Protein AF-A0A7S0RUU1-F1 (afdb_monomer)

Sequence (280 aa):
LARSWSGMTPSHFSFTLVLLWIGLLRQVDPYHVTQLIGRKLLANQTEIAIGKYNVFVPLKKECAAGCEKNGNCNQEEGRCECPWGKTGPTCTEEALPNCRANVSAIPSCGIYIPKNCHCYRQCAEVYCKGISKGDVASCEHELGQKILEPNCFVYKDKPLSEQWSTIPSATDAVDWYRTDPFTEVEKQQKVPPHNGPKTSRYNNLVLPLADCPASCSNRGSCVREPPDAKDPRCFCRKGWKGKDCSEHDAQEACWFDPECGGRGKCVGGFCHCDPGYWGV

Radius of gyration: 32.24 Å; Cα contacts (8 Å, |Δi|>4): 503; chains: 1; bounding box: 74×57×98 Å

Organism: NCBI:txid1034604

Solvent-accessible surface area (backbone atoms only — not comparable to full-atom values): 16814 Å² total; per-residue (Å²): 134,89,86,82,90,79,89,82,89,86,86,87,85,86,90,82,86,89,81,86,88,81,88,83,85,88,86,84,77,85,89,77,82,87,79,90,86,76,96,72,88,73,97,69,76,69,78,74,73,75,70,76,75,82,76,85,72,84,59,79,40,69,48,50,88,61,10,70,77,49,23,22,46,31,30,80,80,31,43,37,47,43,41,89,44,32,27,62,58,36,27,78,42,69,59,32,67,24,23,7,55,46,97,88,24,75,44,54,79,63,58,56,52,63,40,14,47,65,18,48,26,45,42,38,63,69,35,30,68,95,57,62,88,87,49,39,79,74,20,82,38,91,58,41,55,44,55,56,72,38,45,18,35,44,55,72,92,46,59,78,96,62,36,39,22,46,58,72,51,99,84,54,64,60,49,35,26,52,40,50,54,83,49,62,76,92,75,43,54,73,44,62,67,89,81,41,76,62,52,26,90,83,51,21,33,67,45,32,40,83,75,16,64,77,34,11,58,58,36,38,46,21,32,30,48,72,94,77,52,88,64,52,41,44,48,48,37,81,23,28,32,70,80,27,18,75,40,81,24,47,64,66,22,23,64,92,43,51,47,33,86,80,43,36,44,48,54,80,46,30,56,45,40,40,94,96,39,60,80,132

Nearest PDB structures (foldseek):
  2wft-assembly2_B  TM=5.423E-01  e=2.697E+00  Homo sapiens

InterPro domains:
  IPR000742 EGF-like domain [PF00008] (212-243)
  IPR000742 EGF-like domain [PS00022] (80-91)
  IPR000742 EGF-like domain [PS00022] (234-245)
  IPR000742 EGF-like domain [PS01186] (234-245)
  IPR000742 EGF-like domain [PS50026] (59-92)
  IPR000742 EGF-like domain [PS50026] (208-246)
  IPR000742 EGF-like domain [SM00181] (62-92)
  IPR000742 EGF-like domain [SM00181] (211-246)

Secondary structure (DSSP, 8-state):
-----------------------------STT---SS--SS-------------------PPPPTTGGGTSEEETTTTEEEPPTTEESTTS-EES-GGG-SSTTSPP---SSS--BHHHHHHHHHHHSTTPPTT-GGGSSSTTGGGTTSSEEEEETT--GGG---PPPPTTS-EEEEE--TTS-GGGS-EE-GGGSSS-STT-PEEE-GGGSGGGGGGSEEEEE-TTT-SS-EEEEPTTEESTTS-EE-HHHHTTT-TTGGGTEEEETTEEEEPTT----

Mean predicted aligned error: 13.95 Å

pLDDT: mean 76.11, std 21.05, range [27.27, 96.5]

Structure (mmCIF, N/CA/C/O backbone):
data_AF-A0A7S0RUU1-F1
#
_entry.id   AF-A0A7S0RUU1-F1
#
loop_
_atom_site.group_PDB
_atom_site.id
_atom_site.type_symbol
_atom_site.label_atom_id
_atom_site.label_alt_id
_atom_site.label_comp_id
_atom_site.label_asym_id
_atom_site.label_entity_id
_atom_site.label_seq_id
_atom_site.pdbx_PDB_ins_code
_atom_site.Cartn_x
_atom_site.Cartn_y
_atom_site.Cartn_z
_atom_site.occupancy
_atom_site.B_iso_or_equiv
_atom_site.auth_seq_id
_atom_site.auth_comp_id
_atom_site.auth_asym_id
_atom_site.auth_atom_id
_atom_site.pdbx_PDB_model_num
ATOM 1 N N . LEU A 1 1 ? 47.343 26.536 9.097 1.00 34.69 1 LEU A N 1
ATOM 2 C CA . LEU A 1 1 ? 47.832 27.676 9.903 1.00 34.69 1 LEU A CA 1
ATOM 3 C C . LEU A 1 1 ? 46.917 27.821 11.112 1.00 34.69 1 LEU A C 1
ATOM 5 O O . LEU A 1 1 ? 45.767 28.141 10.884 1.00 34.69 1 LEU A O 1
ATOM 9 N N . ALA A 1 2 ? 47.461 27.504 12.302 1.00 31.09 2 ALA A N 1
ATOM 10 C CA . ALA A 1 2 ? 47.071 27.871 13.683 1.00 31.09 2 ALA A CA 1
ATOM 11 C C . ALA A 1 2 ? 45.587 27.775 14.113 1.00 31.09 2 ALA A C 1
ATOM 13 O O . ALA A 1 2 ? 44.710 28.178 13.374 1.00 31.09 2 ALA A O 1
ATOM 14 N N . ARG A 1 3 ? 45.163 27.413 15.329 1.00 31.14 3 ARG A N 1
ATOM 15 C CA . ARG A 1 3 ? 45.635 26.925 16.657 1.00 31.14 3 ARG A CA 1
ATOM 16 C C . ARG A 1 3 ? 44.322 26.977 17.498 1.00 31.14 3 ARG A C 1
ATOM 18 O O . ARG A 1 3 ? 43.449 27.760 17.150 1.00 31.14 3 ARG A O 1
ATOM 25 N N . SER A 1 4 ? 44.046 26.318 18.617 1.00 30.69 4 SER A N 1
ATOM 26 C CA . SER A 1 4 ? 44.589 25.231 19.437 1.00 30.69 4 SER A CA 1
ATOM 27 C C . SER A 1 4 ? 43.600 25.070 20.611 1.00 30.69 4 SER A C 1
ATOM 29 O O . SER A 1 4 ? 43.014 26.054 21.054 1.00 30.69 4 SER A O 1
ATOM 31 N N . TRP A 1 5 ? 43.447 23.845 21.107 1.00 30.00 5 TRP A N 1
ATOM 32 C CA . TRP A 1 5 ? 42.707 23.444 22.311 1.00 30.00 5 TRP A CA 1
ATOM 33 C C . TRP A 1 5 ? 43.406 23.775 23.643 1.00 30.00 5 TRP A C 1
ATOM 35 O O . TRP A 1 5 ? 44.634 23.775 23.682 1.00 30.00 5 TRP A O 1
ATOM 45 N N . SER A 1 6 ? 42.613 23.857 24.724 1.00 31.30 6 SER A N 1
ATOM 46 C CA . SER A 1 6 ? 42.834 23.295 26.088 1.00 31.30 6 SER A CA 1
ATOM 47 C C . SER A 1 6 ? 41.608 23.678 26.960 1.00 31.30 6 SER A C 1
ATOM 49 O O . SER A 1 6 ? 41.145 24.806 26.861 1.00 31.30 6 SER A O 1
ATOM 51 N N . GLY A 1 7 ? 40.886 22.811 27.698 1.00 28.44 7 GLY A N 1
ATOM 52 C CA . GLY A 1 7 ? 41.298 21.843 28.739 1.00 28.44 7 GLY A CA 1
ATOM 53 C C . GLY A 1 7 ? 41.756 22.614 29.993 1.00 28.44 7 GLY A C 1
ATOM 54 O O . GLY A 1 7 ? 42.572 23.507 29.835 1.00 28.44 7 GLY A O 1
ATOM 55 N N . MET A 1 8 ? 41.357 22.405 31.254 1.00 27.27 8 MET A N 1
ATOM 56 C CA . MET A 1 8 ? 40.736 21.308 32.011 1.00 27.27 8 MET A CA 1
ATOM 57 C C . MET A 1 8 ? 40.403 21.836 33.443 1.00 27.27 8 MET A C 1
ATOM 59 O O . MET A 1 8 ? 40.904 22.882 33.847 1.00 27.27 8 MET A O 1
ATOM 63 N N . THR A 1 9 ? 39.589 21.100 34.210 1.00 37.62 9 THR A N 1
ATOM 64 C CA . THR A 1 9 ? 39.176 21.300 35.630 1.00 37.62 9 THR A CA 1
ATOM 65 C C . THR A 1 9 ? 40.302 21.147 36.676 1.00 37.62 9 THR A C 1
ATOM 67 O O . THR A 1 9 ? 41.321 20.540 36.353 1.00 37.62 9 THR A O 1
ATOM 70 N N . PRO A 1 10 ? 40.112 21.591 37.943 1.00 38.53 10 PRO A N 1
ATOM 71 C CA . PRO A 1 10 ? 39.989 20.655 39.101 1.00 38.53 10 PRO A CA 1
ATOM 72 C C . PRO A 1 10 ? 38.959 21.138 40.170 1.00 38.53 10 PRO A C 1
ATOM 74 O O . PRO A 1 10 ? 38.805 22.333 40.378 1.00 38.53 10 PRO A O 1
ATOM 77 N N . SER A 1 11 ? 38.058 20.332 40.754 1.00 29.55 11 SER A N 1
ATOM 78 C CA . SER A 1 11 ? 38.174 19.250 41.764 1.00 29.55 11 SER A CA 1
ATOM 79 C C . SER A 1 11 ? 38.334 19.679 43.248 1.00 29.55 11 SER A C 1
ATOM 81 O O . SER A 1 11 ? 39.409 20.103 43.645 1.00 29.55 11 SER A O 1
ATOM 83 N N . HIS A 1 12 ? 37.294 19.376 44.048 1.00 30.83 12 HIS A N 1
ATOM 84 C CA . HIS A 1 12 ? 37.304 18.669 45.356 1.00 30.83 12 HIS A CA 1
ATOM 85 C C . HIS A 1 12 ? 37.758 19.356 46.674 1.00 30.83 12 HIS A C 1
ATOM 87 O O . HIS A 1 12 ? 38.673 20.165 46.701 1.00 30.83 12 HIS A O 1
ATOM 93 N N . PHE A 1 13 ? 37.146 18.848 47.768 1.00 31.42 13 PHE A N 1
ATOM 94 C CA . PHE A 1 13 ? 37.380 19.016 49.226 1.00 31.42 13 PHE A CA 1
ATOM 95 C C . PHE A 1 13 ? 36.719 20.242 49.892 1.00 31.42 13 PHE A C 1
ATOM 97 O O . PHE A 1 13 ? 37.055 21.368 49.565 1.00 31.42 13 PHE A O 1
ATOM 104 N N . SER A 1 14 ? 35.684 20.158 50.748 1.00 30.33 14 SER A N 1
ATOM 105 C CA . SER A 1 14 ? 35.230 19.227 51.812 1.00 30.33 14 SER A CA 1
ATOM 106 C C . SER A 1 14 ? 35.861 19.464 53.199 1.00 30.33 14 SER A C 1
ATOM 108 O O . SER A 1 14 ? 37.075 19.577 53.311 1.00 30.33 14 SER A O 1
ATOM 110 N N . PHE A 1 15 ? 34.992 19.396 54.224 1.00 29.05 15 PHE A N 1
ATOM 111 C CA . PHE A 1 15 ? 35.200 19.357 55.690 1.00 29.05 15 PHE A CA 1
ATOM 112 C C . PHE A 1 15 ? 35.504 20.691 56.418 1.00 29.05 15 PHE A C 1
ATOM 114 O O . PHE A 1 15 ? 36.235 21.506 55.884 1.00 29.05 15 PHE A O 1
ATOM 121 N N . THR A 1 16 ? 35.108 21.004 57.666 1.00 30.98 16 THR A N 1
ATOM 122 C CA . THR A 1 16 ? 34.170 20.530 58.724 1.00 30.98 16 THR A CA 1
ATOM 123 C C . THR A 1 16 ? 34.348 21.497 59.925 1.00 30.98 16 THR A C 1
ATOM 125 O O . THR A 1 16 ? 35.341 22.217 59.957 1.00 30.98 16 THR A O 1
ATOM 128 N N . LEU A 1 17 ? 33.453 21.453 60.930 1.00 30.69 17 LEU A N 1
ATOM 129 C CA . LEU A 1 17 ? 33.374 22.247 62.183 1.00 30.69 17 LEU A CA 1
ATOM 130 C C . LEU A 1 17 ? 32.712 23.621 61.971 1.00 30.69 17 LEU A C 1
ATOM 132 O O . LEU A 1 17 ? 33.248 24.473 61.286 1.00 30.69 17 LEU A O 1
ATOM 136 N N . VAL A 1 18 ? 31.518 23.903 62.497 1.00 33.62 18 VAL A N 1
ATOM 137 C CA . VAL A 1 18 ? 31.211 23.935 63.933 1.00 33.62 18 VAL A CA 1
ATOM 138 C C . VAL A 1 18 ? 29.805 23.378 64.191 1.00 33.62 18 VAL A C 1
ATOM 140 O O . VAL A 1 18 ? 28.795 24.039 63.966 1.00 33.62 18 VAL A O 1
ATOM 143 N N . LEU A 1 19 ? 29.750 22.149 64.699 1.00 32.59 19 LEU A N 1
ATOM 144 C CA . LEU A 1 19 ? 28.653 21.675 65.536 1.00 32.59 19 LEU A CA 1
ATOM 145 C C . LEU A 1 19 ? 29.109 21.797 66.997 1.00 32.59 19 LEU A C 1
ATOM 147 O O . LEU A 1 19 ? 30.282 21.575 67.284 1.00 32.59 19 LEU A O 1
ATOM 151 N N . LEU A 1 20 ? 28.139 22.038 67.884 1.00 30.34 20 LEU A N 1
ATOM 152 C CA . LEU A 1 20 ? 28.170 21.808 69.337 1.00 30.34 20 LEU A CA 1
ATOM 153 C C . LEU A 1 20 ? 28.738 22.936 70.214 1.00 30.34 20 LEU A C 1
ATOM 155 O O . LEU A 1 20 ? 29.888 22.899 70.629 1.00 30.34 20 LEU A O 1
ATOM 159 N N . TRP A 1 21 ? 27.844 23.817 70.666 1.00 30.27 21 TRP A N 1
ATOM 160 C CA . TRP A 1 21 ? 27.485 23.820 72.089 1.00 30.27 21 TRP A CA 1
ATOM 161 C C . TRP A 1 21 ? 25.958 23.837 72.224 1.00 30.27 21 TRP A C 1
ATOM 163 O O . TRP A 1 21 ? 25.264 24.726 71.740 1.00 30.27 21 TRP A O 1
ATOM 173 N N . ILE A 1 22 ? 25.459 22.755 72.809 1.00 34.31 22 ILE A N 1
ATOM 174 C CA . ILE A 1 22 ? 24.065 22.430 73.091 1.00 34.31 22 ILE A CA 1
ATOM 175 C C . ILE A 1 22 ? 23.660 23.074 74.419 1.00 34.31 22 ILE A C 1
ATOM 177 O O . ILE A 1 22 ? 24.432 23.046 75.371 1.00 34.31 22 ILE A O 1
ATOM 181 N N . GLY A 1 23 ? 22.388 23.471 74.510 1.00 28.56 23 GLY A N 1
ATOM 182 C CA . GLY A 1 23 ? 21.586 23.237 75.713 1.00 28.56 23 GLY A CA 1
ATOM 183 C C . GLY A 1 23 ? 21.176 24.488 76.479 1.00 28.56 23 GLY A C 1
ATOM 184 O O . GLY A 1 23 ? 21.982 25.079 77.178 1.00 28.56 23 GLY A O 1
ATOM 185 N N . LEU A 1 24 ? 19.889 24.835 76.441 1.00 32.84 24 LEU A N 1
ATOM 186 C CA . LEU A 1 24 ? 18.916 24.378 77.440 1.00 32.84 24 LEU A CA 1
ATOM 187 C C . LEU A 1 24 ? 17.495 24.868 77.063 1.00 32.84 24 LEU A C 1
ATOM 189 O O . LEU A 1 24 ? 17.292 26.045 76.806 1.00 32.84 24 LEU A O 1
ATOM 193 N N . LEU A 1 25 ? 16.538 23.929 77.119 1.00 39.53 25 LEU A N 1
ATOM 194 C CA . LEU A 1 25 ? 15.092 24.098 77.388 1.00 39.53 25 LEU A CA 1
ATOM 195 C C . LEU A 1 25 ? 14.240 24.741 76.270 1.00 39.53 25 LEU A C 1
ATOM 197 O O . LEU A 1 25 ? 14.257 25.944 76.068 1.00 39.53 25 LEU A O 1
ATOM 201 N N . ARG A 1 26 ? 13.576 23.972 75.392 1.00 36.00 26 ARG A N 1
ATOM 202 C CA . ARG A 1 26 ? 12.374 23.111 75.564 1.00 36.00 26 ARG A CA 1
ATOM 203 C C . ARG A 1 26 ? 11.097 23.846 76.012 1.00 36.00 26 ARG A C 1
ATOM 205 O O . ARG A 1 26 ? 11.081 24.481 77.054 1.00 36.00 26 ARG A O 1
ATOM 212 N N . GLN A 1 27 ? 10.032 23.528 75.262 1.00 41.16 27 GLN A N 1
ATOM 213 C CA . GLN A 1 27 ? 8.588 23.673 75.517 1.00 41.16 27 GLN A CA 1
ATOM 214 C C . GLN A 1 27 ? 7.922 25.011 75.170 1.00 41.16 27 GLN A C 1
ATOM 216 O O . GLN A 1 27 ? 7.598 25.802 76.044 1.00 41.16 27 GLN A O 1
ATOM 221 N N . VAL A 1 28 ? 7.557 25.165 73.892 1.00 38.47 28 VAL A N 1
ATOM 222 C CA . VAL A 1 28 ? 6.252 25.749 73.543 1.00 38.47 28 VAL A CA 1
ATOM 223 C C . VAL A 1 28 ? 5.602 24.840 72.502 1.00 38.47 28 VAL A C 1
ATOM 225 O O . VAL A 1 28 ? 6.052 24.749 71.362 1.00 38.47 28 VAL A O 1
ATOM 228 N N . ASP A 1 29 ? 4.590 24.108 72.953 1.00 36.62 29 ASP A N 1
ATOM 229 C CA . ASP A 1 29 ? 3.667 23.321 72.142 1.00 36.62 29 ASP A CA 1
ATOM 230 C C . ASP A 1 29 ? 2.604 24.280 71.561 1.00 36.62 29 ASP A C 1
ATOM 232 O O . ASP A 1 29 ? 1.955 24.980 72.344 1.00 36.62 29 ASP A O 1
ATOM 236 N N . PRO A 1 30 ? 2.420 24.400 70.231 1.00 41.72 30 PRO A N 1
ATOM 237 C CA . PRO A 1 30 ? 1.453 25.341 69.661 1.00 41.72 30 PRO A CA 1
ATOM 238 C C . PRO A 1 30 ? -0.012 24.892 69.790 1.00 41.72 30 PRO A C 1
ATOM 240 O O . PRO A 1 30 ? -0.914 25.645 69.420 1.00 41.72 30 PRO A O 1
ATOM 243 N N . TYR A 1 31 ? -0.290 23.694 70.310 1.00 39.03 31 TYR A N 1
ATOM 244 C CA . TYR A 1 31 ? -1.646 23.147 70.397 1.00 39.03 31 TYR A CA 1
ATOM 245 C C . TYR A 1 31 ? -2.419 23.589 71.645 1.00 39.03 31 TYR A C 1
ATOM 247 O O . TYR A 1 31 ? -3.020 22.751 72.300 1.00 39.03 31 TYR A O 1
ATOM 255 N N . HIS A 1 32 ? -2.451 24.878 72.011 1.00 41.78 32 HIS A N 1
ATOM 256 C CA . HIS A 1 32 ? -3.36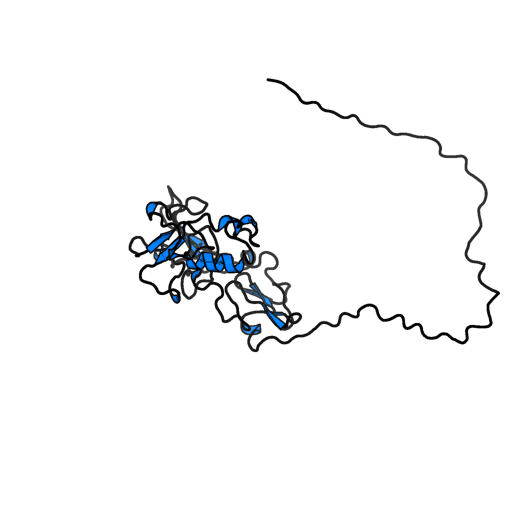5 25.313 73.084 1.00 41.78 32 HIS A CA 1
ATOM 257 C C . HIS A 1 32 ? -3.683 26.814 73.150 1.00 41.78 32 HIS A C 1
ATOM 259 O O . HIS A 1 32 ? -3.765 27.372 74.235 1.00 41.78 32 HIS A O 1
ATOM 265 N N . VAL A 1 33 ? -3.961 27.496 72.033 1.00 41.06 33 VAL A N 1
ATOM 266 C CA . VAL A 1 33 ? -4.683 28.786 72.109 1.00 41.06 33 VAL A CA 1
ATOM 267 C C . VAL A 1 33 ? -5.634 28.945 70.925 1.00 41.06 33 VAL A C 1
ATOM 269 O O . VAL A 1 33 ? -5.323 29.586 69.929 1.00 41.06 33 VAL A O 1
ATOM 272 N N . THR A 1 34 ? -6.817 28.342 71.015 1.00 37.69 34 THR A N 1
ATOM 273 C CA . THR A 1 34 ? -7.988 28.740 70.208 1.00 37.69 34 THR A CA 1
ATOM 274 C C . THR A 1 34 ? -9.270 28.288 70.904 1.00 37.69 34 THR A C 1
ATOM 276 O O . THR A 1 34 ? -10.024 27.452 70.423 1.00 37.69 34 THR A O 1
ATOM 279 N N . GLN A 1 35 ? -9.538 28.859 72.077 1.00 43.22 35 GLN A N 1
ATOM 280 C CA . GLN A 1 35 ? -10.907 29.014 72.563 1.00 43.22 35 GLN A CA 1
ATOM 281 C C . GLN A 1 35 ? -11.047 30.369 73.250 1.00 43.22 35 GLN A C 1
ATOM 283 O O . GLN A 1 35 ? -10.169 30.751 74.015 1.00 43.22 35 GLN A O 1
ATOM 288 N N . LEU A 1 36 ? -12.186 31.027 72.988 1.00 43.69 36 LEU A N 1
ATOM 289 C CA . LEU A 1 36 ? -12.622 32.346 73.478 1.00 43.69 36 LEU A CA 1
ATOM 290 C C . LEU A 1 36 ? -11.945 33.484 72.694 1.00 43.69 36 LEU A C 1
ATOM 292 O O . LEU A 1 36 ? -10.864 33.932 73.031 1.00 43.69 36 LEU A O 1
ATOM 296 N N . ILE A 1 37 ? -12.500 33.958 71.580 1.00 40.16 37 ILE A N 1
ATOM 297 C CA . ILE A 1 37 ? -13.635 34.892 71.510 1.00 40.16 37 ILE A CA 1
ATOM 298 C C . ILE A 1 37 ? -14.209 34.805 70.085 1.00 40.16 37 ILE A C 1
ATOM 300 O O . ILE A 1 37 ? -13.458 34.808 69.116 1.00 40.16 37 ILE A O 1
ATOM 304 N N . GLY A 1 38 ? -15.535 34.715 69.954 1.00 35.09 38 GLY A N 1
ATOM 305 C CA . GLY A 1 38 ? -16.206 34.635 68.647 1.00 35.09 38 GLY A CA 1
ATOM 306 C C . GLY A 1 38 ? -17.499 33.816 68.616 1.00 35.09 38 GLY A C 1
ATOM 307 O O . GLY A 1 38 ? -18.027 33.535 67.547 1.00 35.09 38 GLY A O 1
ATOM 308 N N . ARG A 1 39 ? -18.061 33.427 69.771 1.00 47.03 39 ARG A N 1
ATOM 309 C CA . ARG A 1 39 ? -19.479 33.040 69.853 1.00 47.03 39 ARG A CA 1
ATOM 310 C C . ARG A 1 39 ? -20.331 34.305 69.799 1.00 47.03 39 ARG A C 1
ATOM 312 O O . ARG A 1 39 ? -20.632 34.870 70.846 1.00 47.03 39 ARG A O 1
ATOM 319 N N . LYS A 1 40 ? -20.684 34.729 68.587 1.00 45.41 40 LYS A N 1
ATOM 320 C CA . LYS A 1 40 ? -21.907 35.451 68.179 1.00 45.41 40 LYS A CA 1
ATOM 321 C C . LYS A 1 40 ? -21.586 36.204 66.895 1.00 45.41 40 LYS A C 1
ATOM 323 O O . LYS A 1 40 ? -20.569 36.877 66.835 1.00 45.41 40 LYS A O 1
ATOM 328 N N . LEU A 1 41 ? -22.509 36.126 65.938 1.00 38.69 41 LEU A N 1
ATOM 329 C CA . LEU A 1 41 ? -22.436 36.672 64.578 1.00 38.69 41 LEU A CA 1
ATOM 330 C C . LEU A 1 41 ? -21.663 35.774 63.612 1.00 38.69 41 LEU A C 1
ATOM 332 O O . LEU A 1 41 ? -20.522 36.050 63.302 1.00 38.69 41 LEU A O 1
ATOM 336 N N . LEU A 1 42 ? -22.308 34.703 63.150 1.00 40.41 42 LEU A N 1
ATOM 337 C CA . LEU A 1 42 ? -22.312 34.262 61.746 1.00 40.41 42 LEU A CA 1
ATOM 338 C C . LEU A 1 42 ? -23.451 33.232 61.591 1.00 40.41 42 LEU A C 1
ATOM 340 O O . LEU A 1 42 ? -23.274 32.105 61.149 1.00 40.41 42 LEU A O 1
ATOM 344 N N . ALA A 1 43 ? -24.665 33.639 61.980 1.00 40.41 43 ALA A N 1
ATOM 345 C CA . ALA A 1 43 ? -25.890 33.073 61.419 1.00 40.41 43 ALA A CA 1
ATOM 346 C C . ALA A 1 43 ? -26.089 33.709 60.035 1.00 40.41 43 ALA A C 1
ATOM 348 O O . ALA A 1 43 ? -26.928 34.581 59.861 1.00 40.41 43 ALA A O 1
ATOM 349 N N . ASN A 1 44 ? -25.188 33.382 59.112 1.00 39.31 44 ASN A N 1
ATOM 350 C CA . ASN A 1 44 ? -25.333 33.583 57.674 1.00 39.31 44 ASN A CA 1
ATOM 351 C C . ASN A 1 44 ? -24.162 32.867 56.993 1.00 39.31 44 ASN A C 1
ATOM 353 O O . ASN A 1 44 ? -23.279 33.476 56.397 1.00 39.31 44 ASN A O 1
ATOM 357 N N . GLN A 1 45 ? -24.116 31.542 57.139 1.00 42.38 45 GLN A N 1
ATOM 358 C CA . GLN A 1 45 ? -23.465 30.736 56.118 1.00 42.38 45 GLN A CA 1
ATOM 359 C C . GLN A 1 45 ? -24.421 30.733 54.928 1.00 42.38 45 GLN A C 1
ATOM 361 O O . GLN A 1 45 ? -25.272 29.861 54.796 1.00 42.38 45 GLN A O 1
ATOM 366 N N . THR A 1 46 ? -24.306 31.748 54.073 1.00 38.84 46 THR A N 1
ATOM 367 C CA . THR A 1 46 ? -24.486 31.491 52.652 1.00 38.84 46 THR A CA 1
ATOM 368 C C . THR A 1 46 ? -23.558 30.330 52.339 1.00 38.84 46 THR A C 1
ATOM 370 O O . THR A 1 46 ? -22.345 30.433 52.529 1.00 38.84 46 THR A O 1
ATOM 373 N N . GLU A 1 47 ? -24.139 29.199 51.951 1.00 46.62 47 GLU A N 1
ATOM 374 C CA . GLU A 1 47 ? -23.412 28.125 51.297 1.00 46.62 47 GLU A CA 1
ATOM 375 C C . GLU A 1 47 ? -22.630 28.766 50.150 1.00 46.62 47 GLU A C 1
ATOM 377 O O . GLU A 1 47 ? -23.174 29.083 49.092 1.00 46.62 47 GLU A O 1
ATOM 382 N N . ILE A 1 48 ? -21.340 29.015 50.367 1.00 45.84 48 ILE A N 1
ATOM 383 C CA . ILE A 1 48 ? -20.418 29.162 49.259 1.00 45.84 48 ILE A CA 1
ATOM 384 C C . ILE A 1 48 ? -20.396 27.763 48.669 1.00 45.84 48 ILE A C 1
ATOM 386 O O . ILE A 1 48 ? -19.702 26.877 49.168 1.00 45.84 48 ILE A O 1
ATOM 390 N N . ALA A 1 49 ? -21.243 27.550 47.664 1.00 50.53 49 ALA A N 1
ATOM 391 C CA . ALA A 1 49 ? -21.146 26.411 46.787 1.00 50.53 49 ALA A CA 1
ATOM 392 C C . ALA A 1 49 ? -19.720 26.436 46.240 1.00 50.53 49 ALA A C 1
ATOM 394 O O . ALA A 1 49 ? -19.393 27.215 45.344 1.00 50.53 49 ALA A O 1
ATOM 395 N N . ILE A 1 50 ? -18.849 25.621 46.835 1.00 52.34 50 ILE A N 1
ATOM 396 C CA . ILE A 1 50 ? -17.576 25.253 46.240 1.00 52.34 50 ILE A CA 1
ATOM 397 C C . ILE A 1 50 ? -17.994 24.521 44.970 1.00 52.34 50 ILE A C 1
ATOM 399 O O . ILE A 1 50 ? -18.362 23.346 45.009 1.00 52.34 50 ILE A O 1
ATOM 403 N N . GLY A 1 51 ? -18.092 25.274 43.8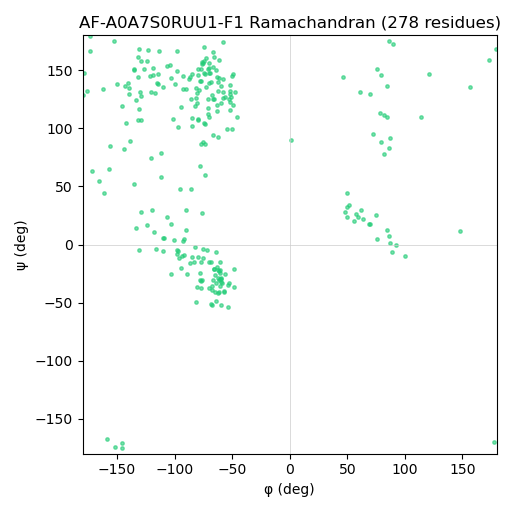72 1.00 53.34 51 GLY A N 1
ATOM 404 C CA . GLY A 1 51 ? -18.457 24.755 42.569 1.00 53.34 51 GLY A CA 1
ATOM 405 C C . GLY A 1 51 ? -17.585 23.541 42.310 1.00 53.34 51 GLY A C 1
ATOM 406 O O . GLY A 1 51 ? -16.361 23.636 42.373 1.00 53.34 51 GLY A O 1
ATOM 407 N N . LYS A 1 52 ? -18.234 22.389 42.118 1.00 57.41 52 LYS A N 1
ATOM 408 C CA . LYS A 1 52 ? -17.583 21.128 41.775 1.00 57.41 52 LYS A CA 1
ATOM 409 C C . LYS A 1 52 ? -16.575 21.403 40.665 1.00 57.41 52 LYS A C 1
ATOM 411 O O . LYS A 1 52 ? -16.970 21.698 39.539 1.00 57.41 52 LYS A O 1
ATOM 416 N N . TYR A 1 53 ? -15.291 21.318 40.989 1.00 59.62 53 TYR A N 1
ATOM 417 C CA . TYR A 1 53 ? -14.239 21.295 39.989 1.00 59.62 53 TYR A CA 1
ATOM 418 C C . TYR A 1 53 ? -14.570 20.180 38.983 1.00 59.62 53 TYR A C 1
ATOM 420 O O . TYR A 1 53 ? -14.855 19.055 39.388 1.00 59.62 53 TYR A O 1
ATOM 428 N N . ASN A 1 54 ? -14.629 20.556 37.702 1.00 64.75 54 ASN A N 1
ATOM 429 C CA . ASN A 1 54 ? -14.852 19.758 36.491 1.00 64.75 54 ASN A CA 1
ATOM 430 C C . ASN A 1 54 ? -15.086 18.251 36.716 1.00 64.75 54 ASN A C 1
ATOM 432 O O . ASN A 1 54 ? -14.149 17.454 36.686 1.00 64.75 54 ASN A O 1
ATOM 436 N N . VAL A 1 55 ? -16.347 17.842 36.886 1.00 72.94 55 VAL A N 1
ATOM 437 C CA . VAL A 1 55 ? -16.713 16.422 36.790 1.00 72.94 55 VAL A CA 1
ATOM 438 C C . VAL A 1 55 ? -16.585 16.022 35.320 1.00 72.94 55 VAL A C 1
ATOM 440 O O . VAL A 1 55 ? -17.375 16.478 34.494 1.00 72.94 55 VAL A O 1
ATOM 443 N N . PHE A 1 56 ? -15.590 15.197 34.982 1.00 74.44 56 PHE A N 1
ATOM 444 C CA . PHE A 1 56 ? -15.511 14.588 33.655 1.00 74.44 56 PHE A CA 1
ATOM 445 C C . PHE A 1 56 ? -16.729 13.684 33.461 1.00 74.44 56 PHE A C 1
ATOM 447 O O . PHE A 1 56 ? -16.904 12.695 34.174 1.00 74.44 56 PHE A O 1
ATOM 454 N N . VAL A 1 57 ? -17.583 14.046 32.509 1.00 75.31 57 VAL A N 1
ATOM 455 C CA . VAL A 1 57 ? -18.665 13.188 32.036 1.00 75.31 57 VAL A CA 1
ATOM 456 C C . VAL A 1 57 ? -18.184 12.590 30.717 1.00 75.31 57 VAL A C 1
ATOM 458 O O . VAL A 1 57 ? -18.079 13.342 29.745 1.00 75.31 57 VAL A O 1
ATOM 461 N N . PRO A 1 58 ? -17.851 11.286 30.661 1.00 71.44 58 PRO A N 1
ATOM 462 C CA . PRO A 1 58 ? -17.444 10.666 29.411 1.00 71.44 58 PRO A CA 1
ATOM 463 C C . PRO A 1 58 ? -18.574 10.805 28.394 1.00 71.44 58 PRO A C 1
ATOM 465 O O . PRO A 1 58 ? -19.702 10.362 28.627 1.00 71.44 58 PRO A O 1
ATOM 468 N N . LEU A 1 59 ? -18.264 11.438 27.267 1.00 78.12 59 LEU A N 1
ATOM 469 C CA . LEU A 1 59 ? -19.136 11.418 26.105 1.00 78.12 59 LEU A CA 1
ATOM 470 C C . LEU A 1 59 ? -19.151 9.983 25.573 1.00 78.12 59 LEU A C 1
ATOM 472 O O . LEU A 1 59 ? -18.100 9.382 25.379 1.00 78.12 59 LEU A O 1
ATOM 476 N N . LYS A 1 60 ? -20.350 9.437 25.364 1.00 85.94 60 LYS A N 1
ATOM 477 C CA . LYS A 1 60 ? -20.561 8.182 24.638 1.00 85.94 60 LYS A CA 1
ATOM 478 C C . LYS A 1 60 ? -21.262 8.499 23.330 1.00 85.94 60 LYS A C 1
ATOM 480 O O . LYS A 1 60 ? -22.482 8.402 23.233 1.00 85.94 60 LYS A O 1
ATOM 485 N N . LYS A 1 61 ? -20.495 8.982 22.361 1.00 92.31 61 LYS A N 1
ATOM 486 C CA . LYS A 1 61 ? -20.987 9.227 21.010 1.00 92.31 61 LYS A CA 1
ATOM 487 C C . LYS A 1 61 ? -21.170 7.903 20.282 1.00 92.31 61 LYS A C 1
ATOM 489 O O . LYS A 1 61 ? -20.414 6.955 20.484 1.00 92.31 61 LYS A O 1
ATOM 494 N N . GLU A 1 62 ? -22.175 7.868 19.423 1.00 93.19 62 GLU A N 1
ATOM 495 C CA . GLU A 1 62 ? -22.449 6.725 18.562 1.00 93.19 62 GLU A CA 1
ATOM 496 C C . GLU A 1 62 ? -21.631 6.824 17.271 1.00 93.19 62 GLU A C 1
ATOM 498 O O . GLU A 1 62 ? -21.430 7.914 16.732 1.00 93.19 62 GLU A O 1
ATOM 503 N N . CYS A 1 63 ? -21.180 5.677 16.768 1.00 95.06 63 CYS A N 1
ATOM 504 C CA . CYS A 1 63 ? -20.571 5.561 15.447 1.00 95.06 63 CYS A CA 1
ATOM 505 C C . CYS A 1 63 ? -21.596 5.066 14.422 1.00 95.06 63 CYS A C 1
ATOM 507 O O . CYS A 1 63 ? -22.658 4.548 14.770 1.00 95.06 63 CYS A O 1
ATOM 509 N N . ALA A 1 64 ? -21.257 5.171 13.137 1.00 96.38 64 ALA A N 1
ATOM 510 C CA . ALA A 1 64 ? -22.092 4.623 12.077 1.00 96.38 64 ALA A CA 1
ATOM 511 C C . ALA A 1 64 ? -22.316 3.109 12.247 1.00 96.38 64 ALA A C 1
ATOM 513 O O . ALA A 1 64 ? -21.409 2.355 12.619 1.00 96.38 64 ALA A O 1
ATOM 514 N N . ALA A 1 65 ? -23.530 2.660 11.920 1.00 96.06 65 ALA A N 1
ATOM 515 C CA . ALA A 1 65 ? -23.902 1.254 11.992 1.00 96.06 65 ALA A CA 1
ATOM 516 C C . ALA A 1 65 ? -22.954 0.390 11.142 1.00 96.06 65 ALA A C 1
ATOM 518 O O . ALA A 1 65 ? -22.757 0.641 9.954 1.00 96.06 65 ALA A O 1
ATOM 519 N N . GLY A 1 66 ? -22.373 -0.642 11.758 1.00 94.38 66 GLY A N 1
ATOM 520 C CA . GLY A 1 66 ? -21.402 -1.529 11.113 1.00 94.38 66 GLY A CA 1
ATOM 521 C C . GLY A 1 66 ? -19.933 -1.131 11.285 1.00 94.38 66 GLY A C 1
ATOM 522 O O . GLY A 1 66 ? -19.077 -1.878 10.819 1.00 94.38 66 GLY A O 1
ATOM 523 N N . CYS A 1 67 ? -19.621 -0.026 11.976 1.00 95.12 67 CYS A N 1
ATOM 524 C CA . CYS A 1 67 ? -18.242 0.346 12.323 1.00 95.12 67 CYS A CA 1
ATOM 525 C C . CYS A 1 67 ? -17.497 -0.782 13.056 1.00 95.12 67 CYS A C 1
ATOM 527 O O . CYS A 1 67 ? -16.468 -1.252 12.575 1.00 95.12 67 CYS A O 1
ATOM 529 N N . GLU A 1 68 ? -18.072 -1.292 14.148 1.00 93.31 68 GLU A N 1
ATOM 530 C CA . GLU A 1 68 ? -17.464 -2.328 15.002 1.00 93.31 68 GLU A CA 1
ATOM 531 C C . GLU A 1 68 ? -17.256 -3.676 14.289 1.00 93.31 68 GLU A C 1
ATOM 533 O O . GLU A 1 68 ? -16.626 -4.575 14.825 1.00 93.31 68 GLU A O 1
ATOM 538 N N . LYS A 1 69 ? -17.751 -3.841 13.054 1.00 93.88 69 LYS A N 1
ATOM 539 C CA . LYS A 1 69 ? -17.453 -5.023 12.236 1.00 93.88 69 LYS A CA 1
ATOM 540 C C . LYS A 1 69 ? -16.044 -4.977 11.636 1.00 93.88 69 LYS A C 1
ATOM 542 O O . LYS A 1 69 ? -15.461 -6.025 11.375 1.00 93.88 69 LYS A O 1
ATOM 547 N N . ASN A 1 70 ? -15.532 -3.779 11.351 1.00 92.75 70 ASN A N 1
ATOM 548 C CA . ASN A 1 70 ? -14.305 -3.580 10.573 1.00 92.75 70 ASN A CA 1
ATOM 549 C C . ASN A 1 70 ? -13.303 -2.618 11.237 1.00 92.75 70 ASN A C 1
ATOM 551 O O . ASN A 1 70 ? -12.213 -2.435 10.701 1.00 92.75 70 ASN A O 1
ATOM 555 N N . GLY A 1 71 ? -13.660 -1.991 12.357 1.00 94.44 71 GLY A N 1
ATOM 556 C CA . GLY A 1 71 ? -12.840 -1.034 13.098 1.00 94.44 71 GLY A CA 1
ATOM 557 C C . GLY A 1 71 ? -13.306 -0.917 14.549 1.00 94.44 71 GLY A C 1
ATOM 558 O O . GLY A 1 71 ? -14.117 -1.728 14.992 1.00 94.44 71 GLY A O 1
ATOM 559 N N . ASN A 1 72 ? -12.816 0.094 15.266 1.00 95.50 72 ASN A N 1
ATOM 560 C CA . ASN A 1 72 ? -13.212 0.367 16.651 1.00 95.50 72 ASN A CA 1
ATOM 561 C C . ASN A 1 72 ? -14.052 1.646 16.706 1.00 95.50 72 ASN A C 1
ATOM 563 O O . ASN A 1 72 ? -13.706 2.647 16.077 1.00 95.50 72 ASN A O 1
ATOM 567 N N . CYS A 1 73 ? -15.161 1.643 17.444 1.00 94.88 73 CYS A N 1
ATOM 568 C CA . CYS A 1 73 ? -15.942 2.862 17.622 1.00 94.88 73 CYS A CA 1
ATOM 569 C C . CYS A 1 73 ? -15.294 3.756 18.684 1.00 94.88 73 CYS A C 1
ATOM 571 O O . CYS A 1 73 ? -15.385 3.461 19.875 1.00 94.88 73 CYS A O 1
ATOM 573 N N . ASN A 1 74 ? -14.688 4.871 18.270 1.00 93.56 74 ASN A N 1
ATOM 574 C CA . ASN A 1 74 ? -14.208 5.875 19.209 1.00 93.56 74 ASN A CA 1
ATOM 575 C C . ASN A 1 74 ? -15.406 6.635 19.786 1.00 93.56 74 ASN A C 1
ATOM 577 O O . ASN A 1 74 ? -15.998 7.492 19.124 1.00 93.56 74 ASN A O 1
ATOM 581 N N . GLN A 1 75 ? -15.759 6.317 21.030 1.00 91.12 75 GLN A N 1
ATOM 582 C CA . GLN A 1 75 ? -16.936 6.877 21.695 1.00 91.12 75 GLN A CA 1
ATOM 583 C C . GLN A 1 75 ? -16.734 8.329 22.163 1.00 91.12 75 GLN A C 1
ATOM 585 O O . GLN A 1 75 ? -17.711 9.010 22.469 1.00 91.12 75 GLN A O 1
ATOM 590 N N . GLU A 1 76 ? -15.508 8.855 22.159 1.00 89.44 76 GLU A N 1
ATOM 591 C CA . GLU A 1 76 ? -15.235 10.262 22.484 1.00 89.44 76 GLU A CA 1
ATOM 592 C C . GLU A 1 76 ? -15.503 11.179 21.284 1.00 89.44 76 GLU A C 1
ATOM 594 O O . GLU A 1 76 ? -16.014 12.299 21.414 1.00 89.44 76 GLU A O 1
ATOM 599 N N . GLU A 1 77 ? -15.194 10.688 20.088 1.00 91.56 77 GLU A N 1
ATOM 600 C CA . GLU A 1 77 ? -15.260 11.441 18.839 1.00 91.56 77 GLU A CA 1
ATOM 601 C C . GLU A 1 77 ? -16.496 11.093 18.003 1.00 91.56 77 GLU A C 1
ATOM 603 O O . GLU A 1 77 ? -16.991 11.959 17.280 1.00 91.56 77 GLU A O 1
ATOM 608 N N . GLY A 1 78 ? -17.058 9.892 18.167 1.00 92.88 78 GLY A N 1
ATOM 609 C CA . GLY A 1 78 ? -18.156 9.370 17.347 1.00 92.88 78 GLY A CA 1
ATOM 610 C C . GLY A 1 78 ? -17.690 8.940 15.954 1.00 92.88 78 GLY A C 1
ATOM 611 O O . GLY A 1 78 ? -18.465 8.983 14.999 1.00 92.88 78 GLY A O 1
ATOM 612 N N . ARG A 1 79 ? -16.406 8.578 15.810 1.00 93.75 79 ARG A N 1
ATOM 613 C CA . ARG A 1 79 ? -15.808 8.150 14.538 1.00 93.75 79 ARG A CA 1
ATOM 614 C C . ARG A 1 79 ? -15.284 6.724 14.617 1.00 93.75 79 ARG A C 1
ATOM 616 O O . ARG A 1 79 ? -14.871 6.262 15.676 1.00 93.75 79 ARG A O 1
ATOM 623 N N . CYS A 1 80 ? -15.275 6.049 13.474 1.00 95.25 80 CYS A N 1
ATOM 624 C CA . CYS A 1 80 ? -14.692 4.721 13.370 1.00 95.25 80 CYS A CA 1
ATOM 625 C C . CYS A 1 80 ? -13.170 4.812 13.213 1.00 95.25 80 CYS A C 1
ATOM 627 O O . CYS A 1 80 ? -12.668 5.492 12.316 1.00 95.25 80 CYS A O 1
ATOM 629 N N . GLU A 1 81 ? -12.439 4.127 14.082 1.00 94.62 81 GLU A N 1
ATOM 630 C CA . GLU A 1 81 ? -10.998 3.934 13.987 1.00 94.62 81 GLU A CA 1
ATOM 631 C C . GLU A 1 81 ? -10.734 2.735 13.084 1.00 94.62 81 GLU A C 1
ATOM 633 O O . GLU A 1 81 ? -11.027 1.589 13.432 1.00 94.62 81 GLU A O 1
ATOM 638 N N . CYS A 1 82 ? -10.224 3.017 11.888 1.00 93.12 82 CYS A N 1
ATOM 639 C CA . CYS A 1 82 ? -10.038 2.007 10.862 1.00 93.12 82 CYS A CA 1
ATOM 640 C C . CYS A 1 82 ? -8.639 1.389 10.888 1.00 93.12 82 CYS A C 1
ATOM 642 O O . CYS A 1 82 ? -7.659 2.103 11.114 1.00 93.12 82 CYS A O 1
ATOM 644 N N . PRO A 1 83 ? -8.522 0.086 10.571 1.00 90.19 83 PRO A N 1
ATOM 645 C CA . PRO A 1 83 ? -7.230 -0.546 10.362 1.00 90.19 83 PRO A CA 1
ATOM 646 C C . PRO A 1 83 ? -6.484 0.103 9.196 1.00 90.19 83 PRO A C 1
ATOM 648 O O . PRO A 1 83 ? -7.077 0.701 8.291 1.00 90.19 83 PRO A O 1
ATOM 651 N N . TRP A 1 84 ? -5.162 -0.069 9.186 1.00 87.25 84 TRP A N 1
ATOM 652 C CA . TRP A 1 84 ? -4.299 0.480 8.146 1.00 87.25 84 TRP A CA 1
ATOM 653 C C . TRP A 1 84 ? -4.794 0.134 6.732 1.00 87.25 84 TRP A C 1
ATOM 655 O O . TRP A 1 84 ? -5.013 -1.030 6.387 1.00 87.25 84 TRP A O 1
ATOM 665 N N . GLY A 1 85 ? -4.943 1.163 5.894 1.00 88.00 85 GLY A N 1
ATOM 666 C CA . GLY A 1 85 ? -5.422 1.022 4.520 1.00 88.00 85 GLY A CA 1
ATOM 667 C C . GLY A 1 85 ? -6.936 1.101 4.339 1.00 88.00 85 GLY A C 1
ATOM 668 O O . GLY A 1 85 ? -7.385 1.137 3.194 1.00 88.00 85 GLY A O 1
ATOM 669 N N . LYS A 1 86 ? -7.711 1.165 5.425 1.00 91.62 86 LYS A N 1
ATOM 670 C CA . LYS A 1 86 ? -9.163 1.354 5.399 1.00 91.62 86 LYS A CA 1
ATOM 671 C C . LYS A 1 86 ? -9.552 2.759 5.841 1.00 91.62 86 LYS A C 1
ATOM 673 O O . LYS A 1 86 ? -8.831 3.413 6.588 1.00 91.62 86 LYS A O 1
ATOM 678 N N . THR A 1 87 ? -10.699 3.225 5.366 1.00 92.81 87 THR A N 1
ATOM 679 C CA . THR A 1 87 ? -11.266 4.524 5.735 1.00 92.81 87 THR A CA 1
ATOM 680 C C . THR A 1 87 ? -12.792 4.511 5.635 1.00 92.81 87 THR A C 1
ATOM 682 O O . THR A 1 87 ? -13.409 3.467 5.394 1.00 92.81 87 THR A O 1
ATOM 685 N N . GLY A 1 88 ? -13.399 5.674 5.841 1.00 94.50 88 GLY A N 1
ATOM 686 C CA . GLY A 1 88 ? -14.839 5.861 5.839 1.00 94.50 88 GLY A CA 1
ATOM 687 C C . GLY A 1 88 ? -15.484 5.576 7.200 1.00 94.50 88 GLY A C 1
ATOM 688 O O . GLY A 1 88 ? -14.825 5.136 8.144 1.00 94.50 88 GLY A O 1
ATOM 689 N N . PRO A 1 89 ? -16.798 5.813 7.317 1.00 96.12 89 PRO A N 1
ATOM 690 C CA . PRO A 1 89 ? -17.528 5.725 8.583 1.00 96.12 89 PRO A CA 1
ATOM 691 C C . PRO A 1 89 ? -17.650 4.295 9.133 1.00 96.12 89 PRO A C 1
ATOM 693 O O . PRO A 1 89 ? -17.986 4.119 10.301 1.00 96.12 89 PRO A O 1
ATOM 696 N N . THR A 1 90 ? -17.389 3.275 8.309 1.00 96.50 90 THR A N 1
ATOM 697 C CA . THR A 1 90 ? -17.506 1.848 8.665 1.00 96.50 90 THR A CA 1
ATOM 698 C C . THR A 1 90 ? -16.297 1.010 8.233 1.00 96.50 90 THR A C 1
ATOM 700 O O . THR A 1 90 ? -16.369 -0.222 8.206 1.00 96.50 90 THR A O 1
ATOM 703 N N . CYS A 1 91 ? -15.186 1.662 7.872 1.00 94.94 91 CYS A N 1
ATOM 704 C CA . CYS A 1 91 ? -13.926 1.029 7.459 1.00 94.94 91 CYS A CA 1
ATOM 705 C C . CYS A 1 91 ? -14.029 0.074 6.258 1.00 94.94 91 CYS A C 1
ATOM 707 O O . CYS A 1 91 ? -13.222 -0.845 6.095 1.00 94.94 91 CYS A O 1
ATOM 709 N N . THR A 1 92 ? -15.024 0.281 5.394 1.00 94.00 92 THR A N 1
ATOM 710 C CA . THR A 1 92 ? -15.191 -0.486 4.153 1.00 94.00 92 THR A CA 1
ATOM 711 C C . THR A 1 92 ? -14.451 0.131 2.974 1.00 94.00 92 THR A C 1
ATOM 713 O O . THR A 1 92 ? -14.096 -0.590 2.042 1.00 94.00 92 THR A O 1
ATOM 716 N N . GLU A 1 93 ? -14.205 1.440 3.013 1.00 92.94 93 GLU A N 1
ATOM 717 C CA . GLU A 1 93 ? -13.554 2.181 1.936 1.00 92.94 93 GLU A CA 1
ATOM 718 C C . GLU A 1 93 ? -12.035 1.984 1.971 1.00 92.94 93 GLU A C 1
ATOM 720 O O . GLU A 1 93 ? -11.437 1.749 3.023 1.00 92.94 93 GLU A O 1
ATOM 725 N N . GLU A 1 94 ? -11.401 2.068 0.805 1.00 91.00 94 GLU A N 1
ATOM 726 C CA . GLU A 1 94 ? -9.961 1.884 0.646 1.00 91.00 94 GLU A CA 1
ATOM 727 C C . GLU A 1 94 ? -9.240 3.227 0.688 1.00 91.00 94 GLU A C 1
ATOM 729 O O . GLU A 1 94 ? -9.444 4.067 -0.183 1.00 91.00 94 GLU A O 1
ATOM 734 N N . ALA A 1 95 ? -8.352 3.411 1.665 1.00 90.88 95 ALA A N 1
ATOM 735 C CA . ALA A 1 95 ? -7.559 4.635 1.781 1.00 90.88 95 ALA A CA 1
ATOM 736 C C . ALA A 1 95 ? -6.381 4.667 0.794 1.00 90.88 95 ALA A C 1
ATOM 738 O O . ALA A 1 95 ? -5.939 5.730 0.373 1.00 90.88 95 ALA A O 1
ATOM 739 N N . LEU A 1 96 ? -5.841 3.492 0.455 1.00 92.88 96 LEU A N 1
ATOM 740 C CA . LEU A 1 96 ? -4.584 3.343 -0.287 1.00 92.88 96 LEU A CA 1
ATOM 741 C C . LEU A 1 96 ? -4.695 2.283 -1.408 1.00 92.88 96 LEU A C 1
ATOM 743 O O . LEU A 1 96 ? -3.896 1.338 -1.444 1.00 92.88 96 LEU A O 1
ATOM 747 N N . PRO A 1 97 ? -5.696 2.355 -2.306 1.00 93.81 97 PRO A N 1
ATOM 748 C CA . PRO A 1 97 ? -5.974 1.283 -3.264 1.00 93.81 97 PRO A CA 1
ATOM 749 C C . PRO A 1 97 ? -4.797 0.987 -4.208 1.00 93.81 97 PRO A C 1
ATOM 751 O O . PRO A 1 97 ? -4.526 -0.179 -4.502 1.00 93.81 97 PRO A O 1
ATOM 754 N N . ASN A 1 98 ? -4.029 2.000 -4.623 1.00 95.56 98 ASN A N 1
ATOM 755 C CA . ASN A 1 98 ? -2.901 1.820 -5.546 1.00 95.56 98 ASN A CA 1
ATOM 756 C C . ASN A 1 98 ? -1.655 1.245 -4.860 1.00 95.56 98 ASN A C 1
ATOM 758 O O . ASN A 1 98 ? -0.748 0.742 -5.525 1.00 95.56 98 ASN A O 1
ATOM 762 N N . CYS A 1 99 ? -1.610 1.257 -3.526 1.00 93.50 99 CYS A N 1
ATOM 763 C CA . CYS A 1 99 ? -0.524 0.676 -2.732 1.00 93.50 99 CYS A CA 1
ATOM 764 C C . CYS A 1 99 ? -0.639 -0.830 -2.517 1.00 93.50 99 CYS A C 1
ATOM 766 O O . CYS A 1 99 ? 0.227 -1.448 -1.884 1.00 93.50 99 CYS A O 1
ATOM 768 N N . ARG A 1 100 ? -1.712 -1.439 -3.016 1.00 91.44 100 ARG A N 1
ATOM 769 C CA . ARG A 1 100 ? -1.916 -2.879 -2.952 1.00 91.44 100 ARG A CA 1
ATOM 770 C C . ARG A 1 100 ? -1.111 -3.574 -4.037 1.00 91.44 100 ARG A C 1
ATOM 772 O O . ARG A 1 100 ? -0.956 -3.052 -5.132 1.00 91.44 100 ARG A O 1
ATOM 779 N N . ALA A 1 101 ? -0.611 -4.770 -3.739 1.00 85.62 101 ALA A N 1
ATOM 780 C CA . ALA A 1 101 ? 0.032 -5.614 -4.748 1.00 85.62 101 ALA A CA 1
ATOM 781 C C . ALA A 1 101 ? -0.987 -6.426 -5.569 1.00 85.62 101 ALA A C 1
ATOM 783 O O . ALA A 1 101 ? -0.617 -7.004 -6.581 1.00 85.62 101 ALA A O 1
ATOM 784 N N . ASN A 1 102 ? -2.236 -6.518 -5.110 1.00 81.88 102 ASN A N 1
ATOM 785 C CA . ASN A 1 102 ? -3.405 -7.075 -5.794 1.00 81.88 102 ASN A CA 1
ATOM 786 C C . ASN A 1 102 ? -4.653 -6.824 -4.931 1.00 81.88 102 ASN A C 1
ATOM 788 O O . ASN A 1 102 ? -4.546 -6.285 -3.829 1.00 81.88 102 ASN A O 1
ATOM 792 N N . VAL A 1 103 ? -5.824 -7.255 -5.405 1.00 81.19 103 VAL A N 1
ATOM 793 C CA . VAL A 1 103 ? -7.119 -7.057 -4.731 1.00 81.19 103 VAL A CA 1
ATOM 794 C C . VAL A 1 103 ? -7.156 -7.530 -3.269 1.00 81.19 103 VAL A C 1
ATOM 796 O O . VAL A 1 103 ? -7.814 -6.894 -2.449 1.00 81.19 103 VAL A O 1
ATOM 799 N N . SER A 1 104 ? -6.423 -8.587 -2.912 1.00 78.50 104 SER A N 1
ATOM 800 C CA . SER A 1 104 ? -6.431 -9.179 -1.565 1.00 78.50 104 SER A CA 1
ATOM 801 C C . SER A 1 104 ? -5.275 -8.706 -0.680 1.00 78.50 104 SER A C 1
ATOM 803 O O . SER A 1 104 ? -5.240 -9.011 0.512 1.00 78.50 104 SER A O 1
ATOM 805 N N . ALA A 1 105 ? -4.312 -7.976 -1.242 1.00 80.62 105 ALA A N 1
ATOM 806 C CA . ALA A 1 105 ? -3.118 -7.549 -0.532 1.00 80.62 105 ALA A CA 1
ATOM 807 C C . ALA A 1 105 ? -3.390 -6.296 0.317 1.00 80.62 105 ALA A C 1
ATOM 809 O O . ALA A 1 105 ? -3.933 -5.309 -0.172 1.00 80.62 105 ALA A O 1
ATOM 810 N N . ILE A 1 106 ? -2.909 -6.288 1.564 1.00 82.38 106 ILE A N 1
ATOM 811 C CA . ILE A 1 106 ? -2.912 -5.098 2.437 1.00 82.38 106 ILE A CA 1
ATOM 812 C C . ILE A 1 106 ? -2.104 -3.964 1.760 1.00 82.38 106 ILE A C 1
ATOM 814 O O . ILE A 1 106 ? -1.046 -4.226 1.189 1.00 82.38 106 ILE A O 1
ATOM 818 N N . PRO A 1 107 ? -2.534 -2.701 1.741 1.00 88.88 107 PRO A N 1
ATOM 819 C CA . PRO A 1 107 ? -1.725 -1.650 1.128 1.00 88.88 107 PRO A CA 1
ATOM 820 C C . PRO A 1 107 ? -0.457 -1.355 1.942 1.00 88.88 107 PRO A C 1
ATOM 822 O O . PRO A 1 107 ? -0.446 -1.446 3.168 1.00 88.88 107 PRO A O 1
ATOM 825 N N . SER A 1 108 ? 0.633 -0.980 1.268 1.00 87.06 108 SER A N 1
ATOM 826 C CA . SER A 1 108 ? 1.891 -0.632 1.939 1.00 87.06 108 SER A CA 1
ATOM 827 C C . SER A 1 108 ? 2.562 0.578 1.303 1.00 87.06 108 SER A C 1
ATOM 829 O O . SER A 1 108 ? 2.824 0.578 0.104 1.00 87.06 108 SER A O 1
ATOM 831 N N . CYS A 1 109 ? 2.929 1.546 2.142 1.00 85.94 109 CYS A N 1
ATOM 832 C CA . CYS A 1 109 ? 3.726 2.720 1.779 1.00 85.94 109 CYS A CA 1
ATOM 833 C C . CYS A 1 109 ? 5.242 2.508 1.936 1.00 85.94 109 CYS A C 1
ATOM 835 O O . CYS A 1 109 ? 6.015 3.463 1.941 1.00 85.94 109 CYS A O 1
ATOM 837 N N . GLY A 1 110 ? 5.685 1.259 2.122 1.00 81.56 110 GLY A N 1
ATOM 838 C CA . GLY A 1 110 ? 7.092 0.945 2.350 1.00 81.56 110 GLY A CA 1
ATOM 839 C C . GLY A 1 110 ? 7.989 1.313 1.165 1.00 81.56 110 GLY A C 1
ATOM 840 O O . GLY A 1 110 ? 7.619 1.124 0.007 1.00 81.56 110 GLY A O 1
ATOM 841 N N . ILE A 1 111 ? 9.203 1.770 1.470 1.00 79.75 111 ILE A N 1
ATOM 842 C CA . ILE A 1 111 ? 10.193 2.215 0.474 1.00 79.75 111 ILE A CA 1
ATOM 843 C C . ILE A 1 111 ? 11.172 1.118 0.036 1.00 79.75 111 ILE A C 1
ATOM 845 O O . ILE A 1 111 ? 11.945 1.304 -0.894 1.00 79.75 111 ILE A O 1
ATOM 849 N N . TYR A 1 112 ? 11.162 -0.032 0.718 1.00 79.31 112 TYR A N 1
ATOM 850 C CA . TYR A 1 112 ? 12.087 -1.136 0.436 1.00 79.31 112 TYR A CA 1
ATOM 851 C C . TYR A 1 112 ? 11.877 -1.759 -0.941 1.00 79.31 112 TYR A C 1
ATOM 853 O O . TYR A 1 112 ? 12.796 -2.355 -1.493 1.00 79.31 112 TYR A O 1
ATOM 861 N N . ILE A 1 113 ? 10.655 -1.659 -1.452 1.00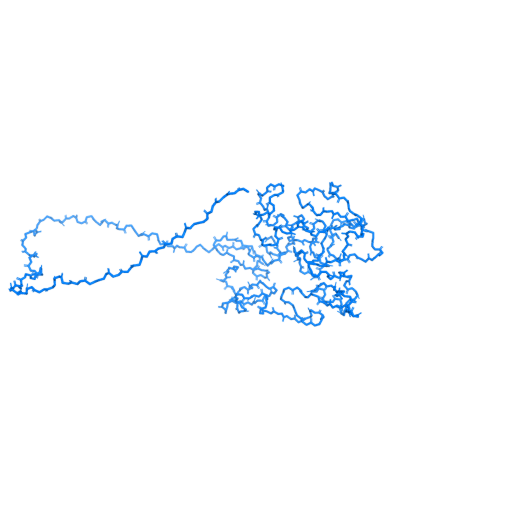 84.56 113 ILE A N 1
ATOM 862 C CA . ILE A 1 113 ? 10.194 -2.280 -2.683 1.00 84.56 113 ILE A CA 1
ATOM 863 C C . ILE A 1 113 ? 9.452 -1.190 -3.455 1.00 84.56 113 ILE A C 1
ATOM 865 O O . ILE A 1 113 ? 8.499 -0.647 -2.874 1.00 84.56 113 ILE A O 1
ATOM 869 N N . PRO A 1 114 ? 9.832 -0.887 -4.712 1.00 87.75 114 PRO A N 1
ATOM 870 C CA . PRO A 1 114 ? 9.154 0.117 -5.522 1.00 87.75 114 PRO A CA 1
ATOM 871 C C . PRO A 1 114 ? 7.639 -0.061 -5.535 1.00 87.75 114 PRO A C 1
ATOM 873 O O . PRO A 1 114 ? 7.116 -1.179 -5.456 1.00 87.75 114 PRO A O 1
ATOM 876 N N . LYS A 1 115 ? 6.933 1.059 -5.618 1.00 92.00 115 LYS A N 1
ATOM 877 C CA . LYS A 1 115 ? 5.473 1.119 -5.678 1.00 92.00 115 LYS A CA 1
ATOM 878 C C . LYS A 1 115 ? 5.043 1.867 -6.931 1.00 92.00 115 LYS A C 1
ATOM 880 O O . LYS A 1 115 ? 5.843 2.541 -7.585 1.00 92.00 115 LYS A O 1
ATOM 885 N N . ASN A 1 116 ? 3.755 1.769 -7.230 1.00 95.00 116 ASN A N 1
ATOM 886 C CA . ASN A 1 116 ? 3.144 2.593 -8.255 1.00 95.00 116 ASN A CA 1
ATOM 887 C C . ASN A 1 116 ? 3.251 4.085 -7.872 1.00 95.00 116 ASN A C 1
ATOM 889 O O . ASN A 1 116 ? 3.111 4.426 -6.695 1.00 95.00 116 ASN A O 1
ATOM 893 N N . CYS A 1 117 ? 3.463 4.990 -8.828 1.00 95.44 117 CYS A N 1
ATOM 894 C CA . CYS A 1 117 ? 3.548 6.426 -8.530 1.00 95.44 117 CYS A CA 1
ATOM 895 C C . CYS A 1 117 ? 2.265 6.967 -7.868 1.00 95.44 117 CYS A C 1
ATOM 897 O O . CYS A 1 117 ? 2.340 7.808 -6.971 1.00 95.44 117 CYS A O 1
ATOM 899 N N . HIS A 1 118 ? 1.094 6.426 -8.225 1.00 96.19 118 HIS A N 1
ATOM 900 C CA . HIS A 1 118 ? -0.174 6.764 -7.570 1.00 96.19 118 HIS A CA 1
ATOM 901 C C . HIS A 1 118 ? -0.231 6.292 -6.111 1.00 96.19 118 HIS A C 1
ATOM 903 O O . HIS A 1 118 ? -0.828 6.970 -5.278 1.00 96.19 118 HIS A O 1
ATOM 909 N N . CYS A 1 119 ? 0.441 5.186 -5.766 1.00 95.00 119 CYS A N 1
ATOM 910 C CA . CYS A 1 119 ? 0.579 4.781 -4.368 1.00 95.00 119 CYS A CA 1
ATOM 911 C C . CYS A 1 119 ? 1.375 5.812 -3.564 1.00 95.00 119 CYS A C 1
ATOM 913 O O . CYS A 1 119 ? 0.934 6.221 -2.496 1.00 95.00 119 CYS A O 1
ATOM 915 N N . TYR A 1 120 ? 2.531 6.265 -4.060 1.00 92.38 120 TYR A N 1
ATOM 916 C CA . TYR A 1 120 ? 3.332 7.231 -3.301 1.00 92.38 120 TYR A CA 1
ATOM 917 C C . TYR A 1 120 ? 2.613 8.566 -3.102 1.00 92.38 120 TYR A C 1
ATOM 919 O O . TYR A 1 120 ? 2.758 9.162 -2.037 1.00 92.38 120 TYR A O 1
ATOM 927 N N . ARG A 1 121 ? 1.785 8.995 -4.064 1.00 91.62 121 ARG A N 1
ATOM 928 C CA . ARG A 1 121 ? 0.875 10.138 -3.882 1.00 91.62 121 ARG A CA 1
ATOM 929 C C . ARG A 1 121 ? -0.108 9.903 -2.731 1.00 91.62 121 ARG A C 1
ATOM 931 O O . ARG A 1 121 ? -0.132 10.698 -1.801 1.00 91.62 121 ARG A O 1
ATOM 938 N N . GLN A 1 122 ? -0.818 8.771 -2.727 1.00 91.62 122 GLN A N 1
ATOM 939 C CA . GLN A 1 122 ? -1.734 8.393 -1.635 1.00 91.62 122 GLN A CA 1
ATOM 940 C C . GLN A 1 122 ? -1.025 8.326 -0.272 1.00 91.62 122 GLN A C 1
ATOM 942 O O . GLN A 1 122 ? -1.539 8.795 0.738 1.00 91.62 122 GLN A O 1
ATOM 947 N N . CYS A 1 123 ? 0.193 7.789 -0.231 1.00 90.00 123 CYS A N 1
ATOM 948 C CA . CYS A 1 123 ? 0.998 7.749 0.986 1.00 90.00 123 CYS A CA 1
ATOM 949 C C . CYS A 1 123 ? 1.391 9.146 1.477 1.00 90.00 123 CYS A C 1
ATOM 951 O O . CYS A 1 123 ? 1.344 9.401 2.678 1.00 90.00 123 CYS A O 1
ATOM 953 N N . ALA A 1 124 ? 1.764 10.060 0.579 1.00 87.56 124 ALA A N 1
ATOM 954 C CA . ALA A 1 124 ? 2.062 11.439 0.953 1.00 87.56 124 ALA A CA 1
ATOM 955 C C . ALA A 1 124 ? 0.806 12.187 1.426 1.00 87.56 124 ALA A C 1
ATOM 957 O O . ALA A 1 124 ? 0.884 12.952 2.380 1.00 87.56 124 ALA A O 1
ATOM 958 N N . GLU A 1 125 ? -0.363 11.924 0.842 1.00 86.56 125 GLU A N 1
ATOM 959 C CA . GLU A 1 125 ? -1.638 12.473 1.324 1.00 86.56 125 GLU A CA 1
ATOM 960 C C . GLU A 1 125 ? -1.988 12.003 2.741 1.00 86.56 125 GLU A C 1
ATOM 962 O O . GLU A 1 125 ? -2.666 12.722 3.472 1.00 86.56 125 GLU A O 1
ATOM 967 N N . VAL A 1 126 ? -1.530 10.816 3.147 1.00 84.38 126 VAL A N 1
ATOM 968 C CA . VAL A 1 126 ? -1.702 10.320 4.518 1.00 84.38 126 VAL A CA 1
ATOM 969 C C . VAL A 1 126 ? -0.650 10.908 5.460 1.00 84.38 126 VAL A C 1
ATOM 971 O O . VAL A 1 126 ? -1.016 11.414 6.515 1.00 84.38 126 VAL A O 1
ATOM 974 N N . TYR A 1 127 ? 0.635 10.863 5.097 1.00 82.44 127 TYR A N 1
ATOM 975 C CA . TYR A 1 127 ? 1.734 11.175 6.023 1.00 82.44 127 TYR A CA 1
ATOM 976 C C . TYR A 1 127 ? 2.242 12.616 5.982 1.00 82.44 127 TYR A C 1
ATOM 978 O O . TYR A 1 127 ? 2.916 13.049 6.908 1.00 82.44 127 TYR A O 1
ATOM 986 N N . CYS A 1 128 ? 1.993 13.346 4.902 1.00 81.50 128 CYS A N 1
ATOM 987 C CA . CYS A 1 128 ? 2.594 14.654 4.638 1.00 81.50 128 CYS A CA 1
ATOM 988 C C . CYS A 1 128 ? 1.522 15.749 4.524 1.00 81.50 128 CYS A C 1
ATOM 990 O O . CYS A 1 128 ? 1.691 16.717 3.778 1.00 81.50 128 CYS A O 1
ATOM 992 N N . LYS A 1 129 ? 0.384 15.595 5.217 1.00 77.19 129 LYS A N 1
ATOM 993 C CA . LYS A 1 129 ? -0.706 16.579 5.174 1.00 77.19 129 LYS A CA 1
ATOM 994 C C . LYS A 1 129 ? -0.216 17.955 5.617 1.00 77.19 129 LYS A C 1
ATOM 996 O O . LYS A 1 129 ? 0.413 18.093 6.656 1.00 77.19 129 LYS A O 1
ATOM 1001 N N . GLY A 1 130 ? -0.539 18.979 4.827 1.00 70.00 130 GLY A N 1
ATOM 1002 C CA . GLY A 1 130 ? -0.167 20.366 5.127 1.00 70.00 130 GLY A CA 1
ATOM 1003 C C . GLY A 1 130 ? 1.305 20.705 4.872 1.00 70.00 130 GLY A C 1
ATOM 1004 O O . GLY A 1 130 ? 1.711 21.834 5.138 1.00 70.00 130 GLY A O 1
ATOM 1005 N N . ILE A 1 131 ? 2.093 19.774 4.326 1.00 70.25 131 ILE A N 1
ATOM 1006 C CA . ILE A 1 131 ? 3.505 19.986 4.012 1.00 70.25 131 ILE A CA 1
ATOM 1007 C C . ILE A 1 131 ? 3.664 20.461 2.563 1.00 70.25 131 ILE A C 1
ATOM 1009 O O . ILE A 1 131 ? 3.060 19.924 1.633 1.00 70.25 131 ILE A O 1
ATOM 1013 N N . SER A 1 132 ? 4.484 21.495 2.366 1.00 65.06 132 SER A N 1
ATOM 1014 C CA . SER A 1 132 ? 4.800 22.028 1.036 1.00 65.06 132 SER A CA 1
ATOM 1015 C C . SER A 1 132 ? 5.794 21.137 0.276 1.00 65.06 132 SER A C 1
ATOM 1017 O O . SER A 1 132 ? 6.560 20.374 0.868 1.00 65.06 132 SER A O 1
ATOM 1019 N N . LYS A 1 133 ? 5.796 21.233 -1.059 1.00 67.00 133 LYS A N 1
ATOM 1020 C CA . LYS A 1 133 ? 6.654 20.423 -1.936 1.00 67.00 133 LYS A CA 1
ATOM 1021 C C . LYS A 1 133 ? 8.129 20.500 -1.511 1.00 67.00 133 LYS A C 1
ATOM 1023 O O . LYS A 1 133 ? 8.724 21.572 -1.534 1.00 67.00 133 LYS A O 1
ATOM 1028 N N . GLY A 1 134 ? 8.725 19.342 -1.220 1.00 62.25 134 GLY A N 1
ATOM 1029 C CA . GLY A 1 134 ? 10.159 19.203 -0.936 1.00 62.25 134 GLY A CA 1
ATOM 1030 C C . GLY A 1 134 ? 10.531 19.106 0.545 1.00 62.25 134 GLY A C 1
ATOM 1031 O O . GLY A 1 134 ? 11.659 18.717 0.832 1.00 62.25 134 GLY A O 1
ATOM 1032 N N . ASP A 1 135 ? 9.601 19.352 1.472 1.00 70.31 135 ASP A N 1
ATOM 1033 C CA . ASP A 1 135 ? 9.841 19.214 2.916 1.00 70.31 135 ASP A CA 1
ATOM 1034 C C . ASP A 1 135 ? 9.392 17.847 3.464 1.00 70.31 135 ASP A C 1
ATOM 1036 O O . ASP A 1 135 ? 8.708 17.726 4.475 1.00 70.31 135 ASP A O 1
ATOM 1040 N N . VAL A 1 136 ? 9.776 16.761 2.785 1.00 72.75 136 VAL A N 1
ATOM 1041 C CA . VAL A 1 136 ? 9.431 15.393 3.230 1.00 72.75 136 VAL A CA 1
ATOM 1042 C C . VAL A 1 136 ? 9.985 15.042 4.613 1.00 72.75 136 VAL A C 1
ATOM 1044 O O . VAL A 1 136 ? 9.537 14.074 5.226 1.00 72.75 136 VAL A O 1
ATOM 1047 N N . ALA A 1 137 ? 10.940 15.831 5.116 1.00 70.62 137 ALA A N 1
ATOM 1048 C CA . ALA A 1 137 ? 11.470 15.724 6.468 1.00 70.62 137 ALA A CA 1
ATOM 1049 C C . ALA A 1 137 ? 10.382 15.905 7.540 1.00 70.62 137 ALA A C 1
ATOM 1051 O O . ALA A 1 137 ? 10.486 15.296 8.605 1.00 70.62 137 ALA A O 1
ATOM 1052 N N . SER A 1 138 ? 9.337 16.676 7.229 1.00 75.38 138 SER A N 1
ATOM 1053 C CA . SER A 1 138 ? 8.239 17.023 8.134 1.00 75.38 138 SER A CA 1
ATOM 1054 C C . SER A 1 138 ? 7.033 16.076 8.056 1.00 75.38 138 SER A C 1
ATOM 1056 O O . SER A 1 138 ? 6.030 16.317 8.721 1.00 75.38 138 SER A O 1
ATOM 1058 N N . CYS A 1 139 ? 7.086 15.003 7.258 1.00 81.12 139 CYS A N 1
ATOM 1059 C CA . CYS A 1 139 ? 6.007 14.011 7.222 1.00 81.12 139 CYS A CA 1
ATOM 1060 C C . CYS A 1 139 ? 5.955 13.189 8.527 1.00 81.12 139 CYS A C 1
ATOM 1062 O O . CYS A 1 139 ? 6.988 12.736 9.019 1.00 81.12 139 CYS A O 1
ATOM 1064 N N . GLU A 1 140 ? 4.754 12.908 9.038 1.00 71.44 140 GLU A N 1
ATOM 1065 C CA . GLU A 1 140 ? 4.478 12.298 10.356 1.00 71.44 140 GLU A CA 1
ATOM 1066 C C . GLU A 1 140 ? 4.743 10.777 10.436 1.00 71.44 140 GLU A C 1
ATOM 1068 O O . GLU A 1 140 ? 4.151 10.054 11.233 1.00 71.44 140 GLU A O 1
ATOM 1073 N N . HIS A 1 141 ? 5.649 10.241 9.620 1.00 69.75 141 HIS A N 1
ATOM 1074 C CA . HIS A 1 141 ? 6.003 8.822 9.649 1.00 69.75 141 HIS A CA 1
ATOM 1075 C C . HIS A 1 141 ? 7.456 8.631 9.214 1.00 69.75 141 HIS A C 1
ATOM 1077 O O . HIS A 1 141 ? 7.889 9.224 8.227 1.00 69.75 141 HIS A O 1
ATOM 1083 N N . GLU A 1 142 ? 8.208 7.754 9.889 1.00 60.88 142 GLU A N 1
ATOM 1084 C CA . GLU A 1 142 ? 9.655 7.555 9.659 1.00 60.88 142 GLU A CA 1
ATOM 1085 C C . GLU A 1 142 ? 10.009 7.195 8.204 1.00 60.88 142 GLU A C 1
ATOM 1087 O O . GLU A 1 142 ? 11.117 7.440 7.727 1.00 60.88 142 GLU A O 1
ATOM 1092 N N . LEU A 1 143 ? 9.058 6.606 7.472 1.00 65.56 143 LEU A N 1
ATOM 1093 C CA . LEU A 1 143 ? 9.224 6.287 6.050 1.00 65.56 143 LEU A CA 1
ATOM 1094 C C . LEU A 1 143 ? 8.853 7.444 5.109 1.00 65.56 143 LEU A C 1
ATOM 1096 O O . LEU A 1 143 ? 9.259 7.412 3.950 1.00 65.56 143 LEU A O 1
ATOM 1100 N N . GLY A 1 144 ? 8.130 8.460 5.589 1.00 67.50 144 GLY A N 1
ATOM 1101 C CA . GLY A 1 144 ? 7.749 9.651 4.826 1.00 67.50 144 GLY A CA 1
ATOM 1102 C C . GLY A 1 144 ? 8.965 10.444 4.350 1.00 67.50 144 GLY A C 1
ATOM 1103 O O . GLY A 1 144 ? 9.042 10.788 3.174 1.00 67.50 144 GLY A O 1
ATOM 1104 N N . GLN A 1 145 ? 9.989 10.587 5.198 1.00 70.25 145 GLN A N 1
ATOM 1105 C CA . GLN A 1 145 ? 11.252 11.253 4.836 1.00 70.25 145 GLN A CA 1
ATOM 1106 C C . GLN A 1 145 ? 11.984 10.576 3.670 1.00 70.25 145 GLN A C 1
ATOM 1108 O O . GLN A 1 145 ? 12.769 11.204 2.963 1.00 70.25 145 GLN A O 1
ATOM 1113 N N . LYS A 1 146 ? 11.726 9.282 3.463 1.00 77.62 146 LYS A N 1
ATOM 1114 C CA . LYS A 1 146 ? 12.423 8.443 2.487 1.00 77.62 146 LYS A CA 1
ATOM 1115 C C . LYS A 1 146 ? 11.550 8.039 1.305 1.00 77.62 146 LYS A C 1
ATOM 1117 O O . LYS A 1 146 ? 11.978 7.259 0.457 1.00 77.62 146 LYS A O 1
ATOM 1122 N N . ILE A 1 147 ? 10.329 8.569 1.223 1.00 80.06 147 ILE A N 1
ATOM 1123 C CA . ILE A 1 147 ? 9.371 8.230 0.167 1.00 80.06 147 ILE A CA 1
ATOM 1124 C C . ILE A 1 147 ? 9.878 8.610 -1.235 1.00 80.06 147 ILE A C 1
ATOM 1126 O O . ILE A 1 147 ? 9.449 8.018 -2.217 1.00 80.06 147 ILE A O 1
ATOM 1130 N N . LEU A 1 148 ? 10.823 9.554 -1.322 1.00 81.56 148 LEU A N 1
ATOM 1131 C CA . LEU A 1 148 ? 11.447 10.010 -2.570 1.00 81.56 148 LEU A CA 1
ATOM 1132 C C . LEU A 1 148 ? 12.640 9.151 -3.025 1.00 81.56 148 LEU A C 1
ATOM 1134 O O . LEU A 1 148 ? 13.141 9.360 -4.128 1.00 81.56 148 LEU A O 1
ATOM 1138 N N . GLU A 1 149 ? 13.142 8.243 -2.179 1.00 81.38 149 GLU A N 1
ATOM 1139 C CA . GLU A 1 149 ? 14.325 7.422 -2.479 1.00 81.38 149 GLU A CA 1
ATOM 1140 C C . GLU A 1 149 ? 14.092 6.409 -3.618 1.00 81.38 149 GLU A C 1
ATOM 1142 O O . GLU A 1 149 ? 14.901 6.373 -4.548 1.00 81.38 149 GLU A O 1
ATOM 1147 N N . PRO A 1 150 ? 13.040 5.563 -3.587 1.00 85.00 150 PRO A N 1
ATOM 1148 C CA . PRO A 1 150 ? 12.807 4.608 -4.664 1.00 85.00 150 PRO A CA 1
ATOM 1149 C C . PRO A 1 150 ? 12.260 5.316 -5.904 1.00 85.00 150 PRO A C 1
ATOM 1151 O O . PRO A 1 150 ? 11.473 6.249 -5.790 1.00 85.00 150 PRO A O 1
ATOM 1154 N N . ASN A 1 151 ? 12.595 4.827 -7.097 1.00 88.62 151 ASN A N 1
ATOM 1155 C CA . ASN A 1 151 ? 11.831 5.160 -8.302 1.00 88.62 151 ASN A CA 1
ATOM 1156 C C . ASN A 1 151 ? 10.457 4.474 -8.258 1.00 88.62 151 ASN A C 1
ATOM 1158 O O . ASN A 1 151 ? 10.311 3.395 -7.677 1.00 88.62 151 ASN A O 1
ATOM 1162 N N . CYS A 1 152 ? 9.464 5.083 -8.897 1.00 92.31 152 CYS A N 1
ATOM 1163 C CA . CYS A 1 152 ? 8.115 4.545 -9.013 1.00 92.31 152 CYS A CA 1
ATOM 1164 C C . CYS A 1 152 ? 7.790 4.185 -10.462 1.00 92.31 152 CYS A C 1
ATOM 1166 O O . CYS A 1 152 ? 8.511 4.560 -11.389 1.00 92.31 152 CYS A O 1
ATOM 1168 N N . PHE A 1 153 ? 6.713 3.431 -10.656 1.00 93.75 153 PHE A N 1
ATOM 1169 C CA . PHE A 1 153 ? 6.276 2.987 -11.978 1.00 93.75 153 PHE A CA 1
ATOM 1170 C C . PHE A 1 153 ? 4.782 3.227 -12.199 1.00 93.75 153 PHE A C 1
ATOM 1172 O O . PHE A 1 153 ? 4.016 3.392 -11.248 1.00 93.75 153 PHE A O 1
ATOM 1179 N N . VAL A 1 154 ? 4.372 3.227 -13.466 1.00 95.81 154 VAL A N 1
ATOM 1180 C CA . VAL A 1 154 ? 2.977 3.339 -13.914 1.00 95.81 154 VAL A CA 1
ATOM 1181 C C . VAL A 1 154 ? 2.769 2.389 -15.085 1.00 95.81 154 VAL A C 1
ATOM 1183 O O . VAL A 1 154 ? 3.593 2.353 -15.999 1.00 95.81 154 VAL A O 1
ATOM 1186 N N . TYR A 1 155 ? 1.673 1.635 -15.081 1.00 95.12 155 TYR A N 1
ATOM 1187 C CA . TYR A 1 155 ? 1.295 0.777 -16.205 1.00 95.12 155 TYR A CA 1
ATOM 1188 C C . TYR A 1 155 ? 0.655 1.607 -17.322 1.00 95.12 155 TYR A C 1
ATOM 1190 O O . TYR A 1 155 ? -0.229 2.415 -17.051 1.00 95.12 155 TYR A O 1
ATOM 1198 N N . LYS A 1 156 ? 1.065 1.411 -18.577 1.00 94.31 156 LYS A N 1
ATOM 1199 C CA . LYS A 1 156 ? 0.556 2.198 -19.718 1.00 94.31 156 LYS A CA 1
ATOM 1200 C C . LYS A 1 156 ? -0.898 1.885 -20.056 1.00 94.31 156 LYS A C 1
ATOM 1202 O O . LYS A 1 156 ? -1.668 2.792 -20.347 1.00 94.31 156 LYS A O 1
ATOM 1207 N N . ASP A 1 157 ? -1.273 0.615 -19.943 1.00 89.44 157 ASP A N 1
ATOM 1208 C CA . ASP A 1 157 ? -2.555 0.099 -20.437 1.00 89.44 157 ASP A CA 1
ATOM 1209 C C . ASP A 1 157 ? -3.547 -0.210 -19.3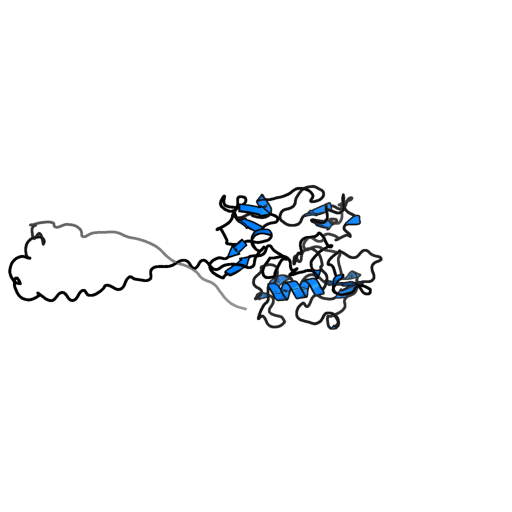04 1.00 89.44 157 ASP A C 1
ATOM 1211 O O . ASP A 1 157 ? -4.432 -1.055 -19.444 1.00 89.44 157 ASP A O 1
ATOM 1215 N N . LYS A 1 158 ? -3.382 0.438 -18.143 1.00 93.44 158 LYS A N 1
ATOM 1216 C CA . LYS A 1 158 ? -4.213 0.199 -16.955 1.00 93.44 158 LYS A CA 1
ATOM 1217 C C . LYS A 1 158 ? -4.935 1.471 -16.508 1.00 93.44 158 LYS A C 1
ATOM 1219 O O . LYS A 1 158 ? -4.282 2.505 -16.338 1.00 93.44 158 LYS A O 1
ATOM 1224 N N . PRO A 1 159 ? -6.257 1.414 -16.249 1.00 95.31 159 PRO A N 1
ATOM 1225 C CA . PRO A 1 159 ? -6.966 2.531 -15.635 1.00 95.31 159 PRO A CA 1
ATOM 1226 C C . PRO A 1 159 ? -6.478 2.757 -14.199 1.00 95.31 159 PRO A C 1
ATOM 1228 O O . PRO A 1 159 ? -5.927 1.851 -13.574 1.00 95.31 159 PRO A O 1
ATOM 1231 N N . LEU A 1 160 ? -6.735 3.944 -13.637 1.00 93.62 160 LEU A N 1
ATOM 1232 C CA . LEU A 1 160 ? -6.295 4.315 -12.283 1.00 93.62 160 LEU A CA 1
ATOM 1233 C C . LEU A 1 160 ? -6.722 3.304 -11.199 1.00 93.62 160 LEU A C 1
ATOM 1235 O O . LEU A 1 160 ? -5.960 3.038 -10.273 1.00 93.62 160 LEU A O 1
ATOM 1239 N N . SER A 1 161 ? -7.903 2.694 -11.331 1.00 91.81 161 SER A N 1
ATOM 1240 C CA . SER A 1 161 ? -8.416 1.662 -10.414 1.00 91.81 161 SER A CA 1
ATOM 1241 C C . SER A 1 161 ? -7.599 0.361 -10.424 1.00 91.81 161 SER A C 1
ATOM 1243 O O . SER A 1 161 ? -7.635 -0.404 -9.458 1.00 91.81 161 SER A O 1
ATOM 1245 N N . GLU A 1 162 ? -6.838 0.120 -11.491 1.00 92.62 162 GLU A N 1
ATOM 1246 C CA . GLU A 1 162 ? -5.962 -1.041 -11.672 1.00 92.62 162 GLU A CA 1
ATOM 1247 C C . GLU A 1 162 ? -4.469 -0.688 -11.603 1.00 92.62 162 GLU A C 1
ATOM 1249 O O . GLU A 1 162 ? -3.625 -1.557 -11.816 1.00 92.62 162 GLU A O 1
ATOM 1254 N N . GLN A 1 163 ? -4.111 0.561 -11.279 1.00 95.25 163 GLN A N 1
ATOM 1255 C CA . GLN A 1 163 ? -2.720 0.991 -11.074 1.00 95.25 163 GLN A CA 1
ATOM 1256 C C . GLN A 1 163 ? -2.175 0.461 -9.737 1.00 95.25 163 GLN A C 1
ATOM 1258 O O . GLN A 1 163 ? -1.839 1.216 -8.824 1.00 95.25 163 GLN A O 1
ATOM 1263 N N . TRP A 1 164 ? -2.158 -0.859 -9.579 1.00 93.88 164 TRP A N 1
ATOM 1264 C CA . TRP A 1 164 ? -1.673 -1.539 -8.388 1.00 93.88 164 TRP A CA 1
ATOM 1265 C C . TRP A 1 164 ? -0.148 -1.464 -8.312 1.00 93.88 164 TRP A C 1
ATOM 1267 O O . TRP A 1 164 ? 0.558 -1.259 -9.299 1.00 93.88 164 TRP A O 1
ATOM 1277 N N . SER A 1 165 ? 0.377 -1.682 -7.115 1.00 93.38 165 SER A N 1
ATOM 1278 C CA . SER A 1 165 ? 1.808 -1.772 -6.841 1.00 93.38 165 SER A CA 1
ATOM 1279 C C . SER A 1 165 ? 2.344 -3.203 -6.960 1.00 93.38 165 SER A C 1
ATOM 1281 O O . SER A 1 165 ? 3.287 -3.577 -6.258 1.00 93.38 165 SER A O 1
ATOM 1283 N N . THR A 1 166 ? 1.737 -4.030 -7.814 1.00 90.38 166 THR A N 1
ATOM 1284 C CA . THR A 1 166 ? 2.345 -5.292 -8.249 1.00 90.38 166 THR A CA 1
ATOM 1285 C C . THR A 1 166 ? 3.636 -4.966 -8.985 1.00 90.38 166 THR A C 1
ATOM 1287 O O . THR A 1 166 ? 3.641 -4.079 -9.839 1.00 90.38 166 THR A O 1
ATOM 1290 N N . ILE A 1 167 ? 4.724 -5.659 -8.654 1.00 88.81 167 ILE A N 1
ATOM 1291 C CA . ILE A 1 167 ? 6.007 -5.443 -9.322 1.00 88.81 167 ILE A CA 1
ATOM 1292 C C . ILE A 1 167 ? 5.898 -5.872 -10.787 1.00 88.81 167 ILE A C 1
ATOM 1294 O O . ILE A 1 167 ? 5.514 -7.021 -11.023 1.00 88.81 167 ILE A O 1
ATOM 1298 N N . PRO A 1 168 ? 6.235 -4.985 -11.742 1.00 89.25 168 PRO A N 1
ATOM 1299 C CA . PRO A 1 168 ? 6.175 -5.319 -13.153 1.00 89.25 168 PRO A CA 1
ATOM 1300 C C . PRO A 1 168 ? 7.239 -6.357 -13.513 1.00 89.25 168 PRO A C 1
ATOM 1302 O O . PRO A 1 168 ? 8.379 -6.312 -13.046 1.00 89.25 168 PRO A O 1
ATOM 1305 N N . SER A 1 169 ? 6.849 -7.293 -14.366 1.00 86.25 169 SER A N 1
ATOM 1306 C CA . SER A 1 169 ? 7.728 -8.221 -15.063 1.00 86.25 169 SER A CA 1
ATOM 1307 C C . SER A 1 169 ? 8.492 -7.523 -16.193 1.00 86.25 169 SER A C 1
ATOM 1309 O O . SER A 1 169 ? 8.192 -6.394 -16.579 1.00 86.25 169 SER A O 1
ATOM 1311 N N . ALA A 1 170 ? 9.478 -8.214 -16.769 1.00 81.50 170 ALA A N 1
ATOM 1312 C CA . ALA A 1 170 ? 10.266 -7.685 -17.885 1.00 81.50 170 ALA A CA 1
ATOM 1313 C C . ALA A 1 170 ? 9.437 -7.408 -19.156 1.00 81.50 170 ALA A C 1
ATOM 1315 O O . ALA A 1 170 ? 9.887 -6.665 -20.025 1.00 81.50 170 ALA A O 1
ATOM 1316 N N . THR A 1 171 ? 8.254 -8.015 -19.277 1.00 85.00 171 THR A N 1
ATOM 1317 C CA . THR A 1 171 ? 7.358 -7.869 -20.431 1.00 85.00 171 THR A CA 1
ATOM 1318 C C . THR A 1 171 ? 6.274 -6.817 -20.228 1.00 85.00 171 THR A C 1
ATOM 1320 O O . THR A 1 171 ? 5.596 -6.467 -21.191 1.00 85.00 171 THR A O 1
ATOM 1323 N N . ASP A 1 172 ? 6.088 -6.315 -19.005 1.00 89.69 172 ASP A N 1
ATOM 1324 C CA . ASP A 1 172 ? 5.025 -5.357 -18.724 1.00 89.69 172 ASP A CA 1
ATOM 1325 C C . ASP A 1 172 ? 5.332 -3.978 -19.314 1.00 89.69 172 ASP A C 1
ATOM 1327 O O . ASP A 1 172 ? 6.429 -3.427 -19.176 1.00 89.69 172 ASP A O 1
ATOM 1331 N N . ALA A 1 173 ? 4.318 -3.385 -19.942 1.00 92.69 173 ALA A N 1
ATOM 1332 C CA . ALA A 1 173 ? 4.387 -2.037 -20.482 1.00 92.69 173 ALA A CA 1
ATOM 1333 C C . ALA A 1 173 ? 4.263 -1.004 -19.350 1.00 92.69 173 ALA A C 1
ATOM 1335 O O . ALA A 1 173 ? 3.174 -0.512 -19.044 1.00 92.69 173 ALA A O 1
ATOM 1336 N N . VAL A 1 174 ? 5.396 -0.662 -18.731 1.00 92.75 174 VAL A N 1
ATOM 1337 C CA . VAL A 1 174 ? 5.479 0.351 -17.670 1.00 92.75 174 VAL A CA 1
ATOM 1338 C C . VAL A 1 174 ? 6.375 1.525 -18.050 1.00 92.75 174 VAL A C 1
ATOM 1340 O O . VAL A 1 174 ? 7.392 1.361 -18.723 1.00 92.75 174 VAL A O 1
ATOM 1343 N N . ASP A 1 175 ? 6.008 2.717 -17.589 1.00 93.56 175 ASP A N 1
ATOM 1344 C CA . ASP A 1 175 ? 6.915 3.862 -17.520 1.00 93.56 175 ASP A CA 1
ATOM 1345 C C . ASP A 1 175 ? 7.439 4.011 -16.089 1.00 93.56 175 ASP A C 1
ATOM 1347 O O . ASP A 1 175 ? 6.690 3.875 -15.119 1.00 93.56 175 ASP A O 1
ATOM 1351 N N . TRP A 1 176 ? 8.734 4.298 -15.966 1.00 92.81 176 TRP A N 1
ATOM 1352 C CA . TRP A 1 176 ? 9.398 4.548 -14.690 1.00 92.81 176 TRP A CA 1
ATOM 1353 C C . TRP A 1 176 ? 9.636 6.038 -14.492 1.00 92.81 176 TRP A C 1
ATOM 1355 O O . TRP A 1 176 ? 9.981 6.760 -15.432 1.00 92.81 176 TRP A O 1
ATOM 1365 N N . TYR A 1 177 ? 9.505 6.480 -13.248 1.00 93.25 177 TYR A N 1
ATOM 1366 C CA . TYR A 1 177 ? 9.649 7.872 -12.856 1.00 93.25 177 TYR A CA 1
ATOM 1367 C C . TYR A 1 177 ? 10.497 7.994 -11.597 1.00 93.25 177 TYR A C 1
ATOM 1369 O O . TYR A 1 177 ? 10.493 7.119 -10.726 1.00 93.25 177 TYR A O 1
ATOM 1377 N N . ARG A 1 178 ? 11.198 9.121 -11.481 1.00 90.69 178 ARG A N 1
ATOM 1378 C CA . ARG A 1 178 ? 11.705 9.568 -10.190 1.00 90.69 178 ARG A CA 1
ATOM 1379 C C . ARG A 1 178 ? 10.510 9.933 -9.317 1.00 90.69 178 ARG A C 1
ATOM 1381 O O . ARG A 1 178 ? 9.699 10.762 -9.725 1.00 90.69 178 ARG A O 1
ATOM 1388 N N . THR A 1 179 ? 10.425 9.339 -8.131 1.00 88.94 179 THR A N 1
ATOM 1389 C CA . THR A 1 179 ? 9.285 9.556 -7.237 1.00 88.94 179 THR A CA 1
ATOM 1390 C C . THR A 1 179 ? 9.204 11.012 -6.789 1.00 88.94 179 THR A C 1
ATOM 1392 O O . THR A 1 179 ? 10.115 11.531 -6.145 1.00 88.94 179 THR A O 1
ATOM 1395 N N . ASP A 1 180 ? 8.087 11.658 -7.118 1.00 89.75 180 ASP A N 1
ATOM 1396 C CA . ASP A 1 180 ? 7.686 12.971 -6.609 1.00 89.75 180 ASP A CA 1
ATOM 1397 C C . ASP A 1 180 ? 6.177 12.939 -6.302 1.00 89.75 180 ASP A C 1
ATOM 1399 O O . ASP A 1 180 ? 5.355 13.229 -7.176 1.00 89.75 180 ASP A O 1
ATOM 1403 N N . PRO A 1 181 ? 5.777 12.560 -5.076 1.00 88.56 181 PRO A N 1
ATOM 1404 C CA . PRO A 1 181 ? 4.378 12.367 -4.723 1.00 88.56 181 PRO A CA 1
ATOM 1405 C C . PRO A 1 181 ? 3.598 13.688 -4.624 1.00 88.56 181 PRO A C 1
ATOM 1407 O O . PRO A 1 181 ? 2.386 13.660 -4.447 1.00 88.56 181 PRO A O 1
ATOM 1410 N N . PHE A 1 182 ? 4.258 14.840 -4.770 1.00 88.00 182 PHE A N 1
ATOM 1411 C CA . PHE A 1 182 ? 3.622 16.161 -4.751 1.00 88.00 182 PHE A CA 1
ATOM 1412 C C . PHE A 1 182 ? 3.335 16.699 -6.156 1.00 88.00 182 PHE A C 1
ATOM 1414 O O . PHE A 1 182 ? 2.723 17.755 -6.306 1.00 88.00 182 PHE A O 1
ATOM 1421 N N . THR A 1 183 ? 3.778 15.990 -7.196 1.00 90.00 183 THR A N 1
ATOM 1422 C CA . THR A 1 183 ? 3.585 16.370 -8.598 1.00 90.00 183 THR A CA 1
ATOM 1423 C C . THR A 1 183 ? 2.709 15.343 -9.304 1.00 90.00 183 THR A C 1
ATOM 1425 O O . THR A 1 183 ? 2.842 14.136 -9.070 1.00 90.00 183 THR A O 1
ATOM 1428 N N . GLU A 1 184 ? 1.790 15.817 -10.153 1.00 91.94 184 GLU A N 1
ATOM 1429 C CA . GLU A 1 184 ? 0.974 14.945 -11.012 1.00 91.94 184 GLU A CA 1
ATOM 1430 C C . GLU A 1 184 ? 1.866 13.985 -11.799 1.00 91.94 184 GLU A C 1
ATOM 1432 O O . GLU A 1 184 ? 2.925 14.382 -12.290 1.00 91.94 184 GLU A O 1
ATOM 1437 N N . VAL A 1 185 ? 1.451 12.723 -11.888 1.00 92.56 185 VAL A N 1
ATOM 1438 C CA . VAL A 1 185 ? 2.291 11.615 -12.365 1.00 92.56 185 VAL A CA 1
ATOM 1439 C C . VAL A 1 185 ? 2.829 11.875 -13.773 1.00 92.56 185 VAL A C 1
ATOM 1441 O O . VAL A 1 185 ? 4.007 11.662 -14.046 1.00 92.56 185 VAL A O 1
ATOM 1444 N N . GLU A 1 186 ? 2.008 12.444 -14.650 1.00 91.31 186 GLU A N 1
ATOM 1445 C CA . GLU A 1 186 ? 2.348 12.771 -16.036 1.00 91.31 186 GLU A CA 1
ATOM 1446 C C . GLU A 1 186 ? 3.431 13.854 -16.147 1.00 91.31 186 GLU A C 1
ATOM 1448 O O . GLU A 1 186 ? 4.095 13.963 -17.177 1.00 91.31 186 GLU A O 1
ATOM 145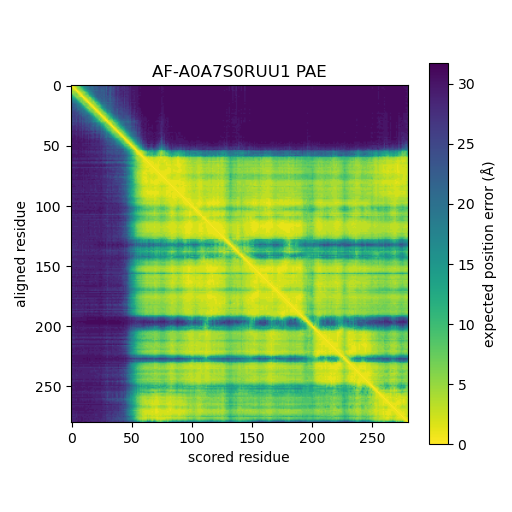3 N N . LYS A 1 187 ? 3.619 14.652 -15.088 1.00 94.12 187 LYS A N 1
ATOM 1454 C CA . LYS A 1 187 ? 4.615 15.729 -15.002 1.00 94.12 187 LYS A CA 1
ATOM 1455 C C . LYS A 1 187 ? 5.890 15.303 -14.266 1.00 94.12 187 LYS A C 1
ATOM 1457 O O . LYS A 1 187 ? 6.822 16.101 -14.175 1.00 94.12 187 LYS A O 1
ATOM 1462 N N . GLN A 1 188 ? 5.942 14.089 -13.717 1.00 93.19 188 GLN A N 1
ATOM 1463 C CA . GLN A 1 188 ? 7.133 13.583 -13.035 1.00 93.19 188 GLN A CA 1
ATOM 1464 C C . GLN A 1 188 ? 8.269 13.299 -14.030 1.00 93.19 188 GLN A C 1
ATOM 1466 O O . GLN A 1 188 ? 8.056 13.053 -15.220 1.00 93.19 188 GLN A O 1
ATOM 1471 N N . GLN A 1 189 ? 9.508 13.309 -13.537 1.00 93.31 189 GLN A N 1
ATOM 1472 C CA . GLN A 1 189 ? 10.685 13.034 -14.356 1.00 93.31 189 GLN A CA 1
ATOM 1473 C C . GLN A 1 189 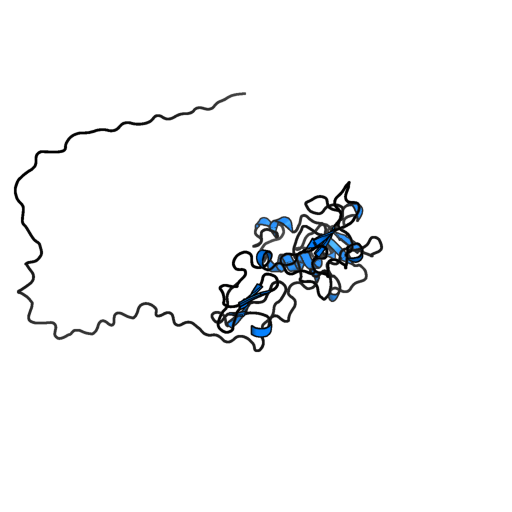? 10.738 11.546 -14.728 1.00 93.31 189 GLN A C 1
ATOM 1475 O O . GLN A 1 189 ? 10.989 10.707 -13.862 1.00 93.31 189 GLN A O 1
ATOM 1480 N N . LYS A 1 190 ? 10.566 11.219 -16.016 1.00 93.19 190 LYS A N 1
ATOM 1481 C CA . LYS A 1 190 ? 10.779 9.854 -16.524 1.00 93.19 190 LYS A CA 1
ATOM 1482 C C . LYS A 1 190 ? 12.233 9.423 -16.340 1.00 93.19 190 LYS A C 1
ATOM 1484 O O . LYS A 1 190 ? 13.154 10.205 -16.584 1.00 93.19 190 LYS A O 1
ATOM 1489 N N . VAL A 1 191 ? 12.434 8.166 -15.960 1.00 89.69 191 VAL A N 1
ATOM 1490 C CA . VAL A 1 191 ? 13.755 7.542 -15.836 1.00 89.69 191 VAL A CA 1
ATOM 1491 C C . VAL A 1 191 ? 13.810 6.243 -16.643 1.00 89.69 191 VAL A C 1
ATOM 1493 O O . VAL A 1 191 ? 12.784 5.587 -16.827 1.00 89.69 191 VAL A O 1
ATOM 1496 N N . PRO A 1 192 ? 14.988 5.842 -17.148 1.00 82.06 192 PRO A N 1
ATOM 1497 C CA . PRO A 1 192 ? 15.116 4.578 -17.857 1.00 82.06 192 PRO A CA 1
ATOM 1498 C C . PRO A 1 192 ? 14.837 3.362 -16.956 1.00 82.06 192 PRO A C 1
ATOM 1500 O O . PRO A 1 192 ? 15.195 3.395 -15.776 1.00 82.06 192 PRO A O 1
ATOM 1503 N N . PRO A 1 193 ? 14.330 2.241 -17.507 1.00 66.75 193 PRO A N 1
ATOM 1504 C CA . PRO A 1 193 ? 14.071 1.025 -16.737 1.00 66.75 193 PRO A CA 1
ATOM 1505 C C . PRO A 1 193 ? 15.315 0.451 -16.063 1.00 66.75 193 PRO A C 1
ATOM 1507 O O . PRO A 1 193 ? 15.194 -0.130 -15.003 1.00 66.75 193 PRO A O 1
ATOM 1510 N N . HIS A 1 194 ? 16.516 0.635 -16.626 1.00 56.91 194 HIS A N 1
ATOM 1511 C CA . HIS A 1 194 ? 17.768 0.163 -16.015 1.00 56.91 194 HIS A CA 1
ATOM 1512 C C . HIS A 1 194 ? 18.163 0.937 -14.745 1.00 56.91 194 HIS A C 1
ATOM 1514 O O . HIS A 1 194 ? 18.988 0.453 -13.973 1.00 56.91 194 HIS A O 1
ATOM 1520 N N . ASN A 1 195 ? 17.550 2.105 -14.519 1.00 53.09 195 ASN A N 1
ATOM 1521 C CA . ASN A 1 195 ? 17.660 2.872 -13.281 1.00 53.09 195 ASN A CA 1
ATOM 1522 C C . ASN A 1 195 ? 16.538 2.511 -12.279 1.00 53.09 195 ASN A C 1
ATOM 1524 O O . ASN A 1 195 ? 16.458 3.116 -11.213 1.00 53.09 195 ASN A O 1
ATOM 1528 N N . GLY A 1 196 ? 15.687 1.523 -12.587 1.00 50.25 196 GLY A N 1
ATOM 1529 C CA . GLY A 1 196 ? 14.704 0.902 -11.691 1.00 50.25 196 GLY A CA 1
ATOM 1530 C C . GLY A 1 196 ? 14.790 -0.635 -11.742 1.00 50.25 196 GLY A C 1
ATOM 1531 O O . GLY A 1 196 ? 15.492 -1.203 -12.568 1.00 50.25 196 GLY A O 1
ATOM 1532 N N . PRO A 1 197 ? 14.136 -1.352 -10.822 1.00 51.31 197 PRO A N 1
ATOM 1533 C CA . PRO A 1 197 ? 14.808 -1.881 -9.635 1.00 51.31 197 PRO A CA 1
ATOM 1534 C C . PRO A 1 197 ? 16.005 -2.809 -9.934 1.00 51.31 197 PRO A C 1
ATOM 1536 O O . PRO A 1 197 ? 15.852 -3.871 -10.535 1.00 51.31 197 PRO A O 1
ATOM 1539 N N . LYS A 1 198 ? 17.177 -2.509 -9.362 1.00 49.88 198 LYS A N 1
ATOM 1540 C CA . LYS A 1 198 ? 18.154 -3.561 -9.010 1.00 49.88 198 LYS A CA 1
ATOM 1541 C C . LYS A 1 198 ? 18.424 -3.690 -7.519 1.00 49.88 198 LYS A C 1
ATOM 1543 O O . LYS A 1 198 ? 19.145 -4.600 -7.129 1.00 49.88 198 LYS A O 1
ATOM 1548 N N . THR A 1 199 ? 17.853 -2.825 -6.690 1.00 51.88 199 THR A N 1
ATOM 1549 C CA . THR A 1 199 ? 18.186 -2.802 -5.274 1.00 51.88 199 THR A CA 1
ATOM 1550 C C . THR A 1 199 ? 16.951 -2.437 -4.450 1.00 51.88 199 THR A C 1
ATOM 1552 O O . THR A 1 199 ? 16.375 -1.361 -4.583 1.00 51.88 199 THR A O 1
ATOM 1555 N N . SER A 1 200 ? 16.535 -3.337 -3.558 1.00 55.44 200 SER A N 1
ATOM 1556 C CA . SER A 1 200 ? 15.950 -2.906 -2.286 1.00 55.44 200 SER A CA 1
ATOM 1557 C C . SER A 1 200 ? 16.972 -2.020 -1.554 1.00 55.44 200 SER A C 1
ATOM 1559 O O . SER A 1 200 ? 18.136 -1.956 -1.956 1.00 55.44 200 SER A O 1
ATOM 1561 N N . ARG A 1 201 ? 16.616 -1.409 -0.414 1.00 53.66 201 ARG A N 1
ATOM 1562 C CA . ARG A 1 201 ? 17.616 -0.751 0.464 1.00 53.66 201 ARG A CA 1
ATOM 1563 C C . ARG A 1 201 ? 18.849 -1.645 0.756 1.00 53.66 201 ARG A C 1
ATOM 1565 O O . ARG A 1 201 ? 19.906 -1.129 1.090 1.00 53.66 201 ARG A O 1
ATOM 1572 N N . TYR A 1 202 ? 18.720 -2.967 0.604 1.00 58.78 202 TYR A N 1
ATOM 1573 C CA . TYR A 1 202 ? 19.763 -3.973 0.824 1.00 58.78 202 TYR A CA 1
ATOM 1574 C C . TYR A 1 202 ? 20.396 -4.531 -0.458 1.00 58.78 202 TYR A C 1
ATOM 1576 O O . TYR A 1 202 ? 21.001 -5.592 -0.427 1.00 58.78 202 TYR A O 1
ATOM 1584 N N . ASN A 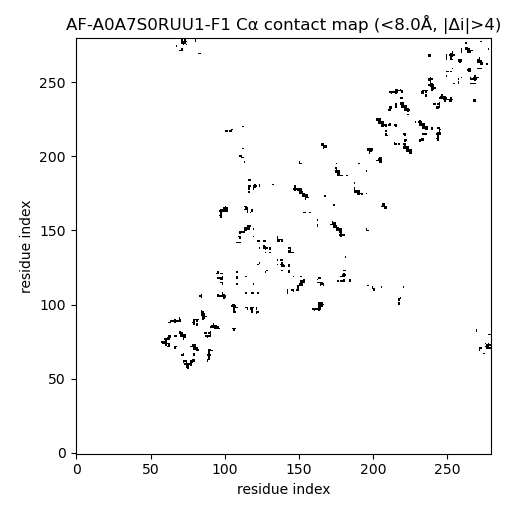1 203 ? 20.253 -3.851 -1.595 1.00 68.75 203 ASN A N 1
ATOM 1585 C CA . ASN A 1 203 ? 20.743 -4.326 -2.890 1.00 68.75 203 ASN A CA 1
ATOM 1586 C C . ASN A 1 203 ? 20.094 -5.616 -3.415 1.00 68.75 203 ASN A C 1
ATOM 1588 O O . ASN A 1 203 ? 20.644 -6.263 -4.301 1.00 68.75 203 ASN A O 1
ATOM 1592 N N . ASN A 1 204 ? 18.887 -5.952 -2.949 1.00 73.69 204 ASN A N 1
ATOM 1593 C CA . ASN A 1 204 ? 18.164 -7.115 -3.466 1.00 73.69 204 ASN A CA 1
ATOM 1594 C C . ASN A 1 204 ? 17.527 -6.810 -4.820 1.00 73.69 204 ASN A C 1
ATOM 1596 O O . ASN A 1 204 ? 16.908 -5.759 -4.995 1.00 73.69 204 ASN A O 1
ATOM 1600 N N . LEU A 1 205 ? 17.567 -7.776 -5.731 1.00 82.12 205 LEU A N 1
ATOM 1601 C CA . LEU A 1 205 ? 16.730 -7.752 -6.919 1.00 82.12 205 LEU A CA 1
ATOM 1602 C C . LEU A 1 205 ? 15.280 -8.011 -6.506 1.00 82.12 205 LEU A C 1
ATOM 1604 O O . LEU A 1 205 ? 14.984 -9.020 -5.869 1.00 82.12 205 LEU A O 1
ATOM 1608 N N . VAL A 1 206 ? 14.380 -7.106 -6.874 1.00 85.12 206 VAL A N 1
ATOM 1609 C CA . VAL A 1 206 ? 12.938 -7.267 -6.665 1.00 85.12 206 VAL A CA 1
ATOM 1610 C C . VAL A 1 206 ? 12.341 -7.953 -7.889 1.00 85.12 206 VAL A C 1
ATOM 1612 O O . VAL A 1 206 ? 12.646 -7.566 -9.014 1.00 85.12 206 VAL A O 1
ATOM 1615 N N . LEU A 1 207 ? 11.502 -8.961 -7.665 1.00 86.94 207 LEU A N 1
ATOM 1616 C CA . LEU A 1 207 ? 10.943 -9.822 -8.704 1.00 86.94 207 LEU A CA 1
ATOM 1617 C C . LEU A 1 207 ? 9.403 -9.820 -8.670 1.00 86.94 207 LEU A C 1
ATOM 1619 O O . LEU A 1 207 ? 8.810 -9.526 -7.622 1.00 86.94 207 LEU A O 1
ATOM 1623 N N . PRO A 1 208 ? 8.739 -10.171 -9.787 1.00 88.75 208 PRO A N 1
ATOM 1624 C CA . PRO A 1 208 ? 7.326 -10.538 -9.794 1.00 88.75 208 PRO A CA 1
ATOM 1625 C C . PRO A 1 208 ? 6.996 -11.601 -8.738 1.00 88.75 208 PRO A C 1
ATOM 1627 O O . PRO A 1 208 ? 7.784 -12.506 -8.475 1.00 88.75 208 PRO A O 1
ATOM 1630 N N . LEU A 1 209 ? 5.801 -11.531 -8.138 1.00 88.31 209 LEU A N 1
ATOM 1631 C CA . LEU A 1 209 ? 5.390 -12.495 -7.104 1.00 88.31 209 LEU A CA 1
ATOM 1632 C C . LEU A 1 209 ? 5.364 -13.940 -7.614 1.00 88.31 209 LEU A C 1
ATOM 1634 O O . LEU A 1 209 ? 5.646 -14.852 -6.844 1.00 88.31 209 LEU A O 1
ATOM 1638 N N . ALA A 1 210 ? 5.053 -14.143 -8.896 1.00 89.44 210 ALA A N 1
ATOM 1639 C CA . ALA A 1 210 ? 5.021 -15.462 -9.523 1.00 89.44 210 ALA A CA 1
ATOM 1640 C C . ALA A 1 210 ? 6.378 -16.190 -9.481 1.00 89.44 210 ALA A C 1
ATOM 1642 O O . ALA A 1 210 ? 6.399 -17.417 -9.519 1.00 89.44 210 ALA A O 1
ATOM 1643 N N . ASP A 1 211 ? 7.484 -15.456 -9.331 1.00 90.25 211 ASP A N 1
ATOM 1644 C CA . ASP A 1 211 ? 8.830 -16.031 -9.274 1.00 90.25 211 ASP A CA 1
ATOM 1645 C C . ASP A 1 211 ? 9.160 -16.615 -7.891 1.00 90.25 211 ASP A C 1
ATOM 1647 O O . ASP A 1 211 ? 10.159 -17.312 -7.737 1.00 90.25 211 ASP A O 1
ATOM 1651 N N . CYS A 1 212 ? 8.332 -16.352 -6.874 1.00 92.38 212 CYS A N 1
ATOM 1652 C CA . CYS A 1 212 ? 8.520 -16.859 -5.519 1.00 92.38 212 CYS A CA 1
ATOM 1653 C C . CYS A 1 212 ? 7.576 -18.025 -5.177 1.00 92.38 212 CYS A C 1
ATOM 1655 O O . CYS A 1 212 ? 6.455 -18.098 -5.692 1.00 92.38 212 CYS A O 1
ATOM 1657 N N . PRO A 1 213 ? 7.969 -18.898 -4.224 1.00 91.38 213 PRO A N 1
ATOM 1658 C CA . PRO A 1 213 ? 7.114 -19.971 -3.723 1.00 91.38 213 PRO A CA 1
ATOM 1659 C C . PRO A 1 213 ? 5.737 -19.460 -3.281 1.00 91.38 213 PRO A C 1
ATOM 1661 O O . PRO A 1 213 ? 5.644 -18.489 -2.526 1.00 91.38 213 PRO A O 1
ATOM 1664 N N . ALA A 1 214 ? 4.680 -20.111 -3.781 1.00 92.75 214 ALA A N 1
ATOM 1665 C CA . ALA A 1 214 ? 3.274 -19.791 -3.505 1.00 92.75 214 ALA A CA 1
ATOM 1666 C C . ALA A 1 214 ? 2.921 -18.293 -3.640 1.00 92.75 214 ALA A C 1
ATOM 1668 O O . ALA A 1 214 ? 2.027 -17.786 -2.961 1.00 92.75 214 ALA A O 1
ATOM 1669 N N . SER A 1 215 ? 3.652 -17.558 -4.486 1.00 91.69 215 SER A N 1
ATOM 1670 C CA . SER A 1 215 ? 3.488 -16.113 -4.674 1.00 91.69 215 SER A CA 1
ATOM 1671 C C . SER A 1 215 ? 3.498 -15.305 -3.373 1.00 91.69 215 SER A C 1
ATOM 1673 O O . SER A 1 215 ? 2.782 -14.308 -3.232 1.00 91.69 215 SER A O 1
ATOM 1675 N N . CYS A 1 216 ? 4.295 -15.753 -2.397 1.00 92.12 216 CYS A N 1
ATOM 1676 C CA . CYS A 1 216 ? 4.366 -15.173 -1.058 1.00 92.12 216 CYS A CA 1
ATOM 1677 C C . CYS A 1 216 ? 2.992 -14.985 -0.403 1.00 92.12 216 CYS A C 1
ATOM 1679 O O . CYS A 1 216 ? 2.784 -13.998 0.307 1.00 92.12 216 CYS A O 1
ATOM 1681 N N . SER A 1 217 ? 2.032 -15.867 -0.710 1.00 91.44 217 SER A N 1
ATOM 1682 C CA . SER A 1 217 ? 0.645 -15.804 -0.236 1.00 91.44 217 SER A CA 1
ATOM 1683 C C . SER A 1 217 ? -0.015 -14.434 -0.439 1.00 91.44 217 SER A C 1
ATOM 1685 O O . SER A 1 217 ? -0.927 -14.068 0.300 1.00 91.44 217 SER A O 1
ATOM 1687 N N . ASN A 1 218 ? 0.468 -13.631 -1.399 1.00 88.31 218 ASN A N 1
ATOM 1688 C CA . ASN A 1 218 ? 0.091 -12.223 -1.589 1.00 88.31 218 ASN A CA 1
ATOM 1689 C C . ASN A 1 218 ? 0.302 -11.318 -0.352 1.00 88.31 218 ASN A C 1
ATOM 1691 O O . ASN A 1 218 ? -0.269 -10.230 -0.247 1.00 88.31 218 ASN A O 1
ATOM 1695 N N . ARG A 1 219 ? 1.148 -11.754 0.584 1.00 88.56 219 ARG A N 1
ATOM 1696 C CA . ARG A 1 219 ? 1.441 -11.131 1.886 1.00 88.56 219 ARG A CA 1
ATOM 1697 C C . ARG A 1 219 ? 2.908 -10.716 2.024 1.00 88.56 219 ARG A C 1
ATOM 1699 O O . ARG A 1 219 ? 3.344 -10.309 3.096 1.00 88.56 219 ARG A O 1
ATOM 1706 N N . GLY A 1 220 ? 3.666 -10.756 0.932 1.00 88.25 220 GLY A N 1
ATOM 1707 C CA . GLY A 1 220 ? 5.073 -10.371 0.886 1.00 88.25 220 GLY A CA 1
ATOM 1708 C C . GLY A 1 220 ? 5.471 -9.733 -0.439 1.00 88.25 220 GLY A C 1
ATOM 1709 O O . GLY A 1 220 ? 4.628 -9.393 -1.267 1.00 88.25 220 GLY A O 1
ATOM 1710 N N . SER A 1 221 ? 6.772 -9.540 -0.620 1.00 88.62 221 SER A N 1
ATOM 1711 C CA . SER A 1 221 ? 7.402 -9.175 -1.894 1.00 88.62 221 SER A CA 1
ATOM 1712 C C . SER A 1 221 ? 8.420 -10.242 -2.274 1.00 88.62 221 SER A C 1
ATOM 1714 O O . SER A 1 221 ? 9.079 -10.786 -1.390 1.00 88.62 221 SER A O 1
ATOM 1716 N N . CYS A 1 222 ? 8.564 -10.532 -3.565 1.00 90.25 222 CYS A N 1
ATOM 1717 C CA . CYS A 1 222 ? 9.554 -11.494 -4.033 1.00 90.25 222 CYS A CA 1
ATOM 1718 C C . CYS A 1 222 ? 10.904 -10.804 -4.235 1.00 90.25 222 CYS A C 1
ATOM 1720 O O . CYS A 1 222 ? 10.987 -9.784 -4.924 1.00 90.25 222 CYS A O 1
ATOM 1722 N N . VAL A 1 223 ? 11.954 -11.328 -3.604 1.00 89.12 223 VAL A N 1
ATOM 1723 C CA . VAL A 1 223 ? 13.300 -10.753 -3.676 1.00 89.12 223 VAL A CA 1
ATOM 1724 C C . VAL A 1 223 ? 14.356 -11.829 -3.889 1.00 89.12 223 VAL A C 1
ATOM 1726 O O . VAL A 1 223 ? 14.213 -12.960 -3.431 1.00 89.12 223 VAL A O 1
ATOM 1729 N N . ARG A 1 224 ? 15.456 -11.462 -4.542 1.00 87.25 224 ARG A N 1
ATOM 1730 C CA . ARG A 1 224 ? 16.662 -12.283 -4.672 1.00 87.25 224 ARG A CA 1
ATOM 1731 C C . ARG A 1 224 ? 17.883 -11.466 -4.266 1.00 87.25 224 ARG A C 1
ATOM 1733 O O . ARG A 1 224 ? 18.078 -10.365 -4.772 1.00 87.25 224 ARG A O 1
ATOM 1740 N N . GLU A 1 225 ? 18.688 -12.001 -3.359 1.00 81.62 225 GLU A N 1
ATOM 1741 C CA . GLU A 1 225 ? 19.930 -11.382 -2.878 1.00 81.62 225 GLU A CA 1
ATOM 1742 C C . GLU A 1 225 ? 21.095 -11.665 -3.846 1.00 8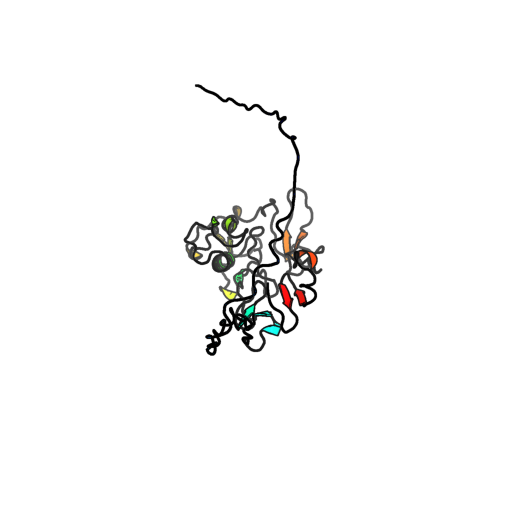1.62 225 GLU A C 1
ATOM 1744 O O . GLU A 1 225 ? 21.431 -12.827 -4.073 1.00 81.62 225 GLU A O 1
ATOM 1749 N N . PRO A 1 226 ? 21.726 -10.647 -4.453 1.00 74.19 226 PRO A N 1
ATOM 1750 C CA . PRO A 1 226 ? 22.951 -10.834 -5.222 1.00 74.19 226 PRO A CA 1
ATOM 1751 C C . PRO A 1 226 ? 24.167 -11.021 -4.294 1.00 74.19 226 PRO A C 1
ATOM 1753 O O . PRO A 1 226 ? 24.161 -10.484 -3.188 1.00 74.19 226 PRO A O 1
ATOM 1756 N N . PRO A 1 227 ? 25.249 -11.679 -4.748 1.00 64.75 227 PRO A N 1
ATOM 1757 C CA . PRO A 1 227 ? 25.401 -12.371 -6.030 1.00 64.75 227 PRO A CA 1
ATOM 1758 C C . PRO A 1 227 ? 25.034 -13.868 -5.974 1.00 64.75 227 PRO A C 1
ATOM 1760 O O . PRO A 1 227 ? 24.915 -14.492 -7.026 1.00 64.75 227 PRO A O 1
ATOM 1763 N N . ASP A 1 228 ? 24.811 -14.420 -4.777 1.00 57.91 228 ASP A N 1
ATOM 1764 C CA . ASP A 1 228 ? 24.892 -15.867 -4.522 1.00 57.91 228 ASP A CA 1
ATOM 1765 C C . ASP A 1 228 ? 23.547 -16.559 -4.234 1.00 57.91 228 ASP A C 1
ATOM 1767 O O . ASP A 1 228 ? 23.495 -17.788 -4.130 1.00 57.91 228 ASP A O 1
ATOM 1771 N N . ALA A 1 229 ? 22.433 -15.822 -4.111 1.00 72.69 229 ALA A N 1
ATOM 1772 C CA . ALA A 1 229 ? 21.140 -16.461 -3.874 1.00 72.69 229 ALA A CA 1
ATOM 1773 C C . ALA A 1 229 ? 20.622 -17.125 -5.158 1.00 72.6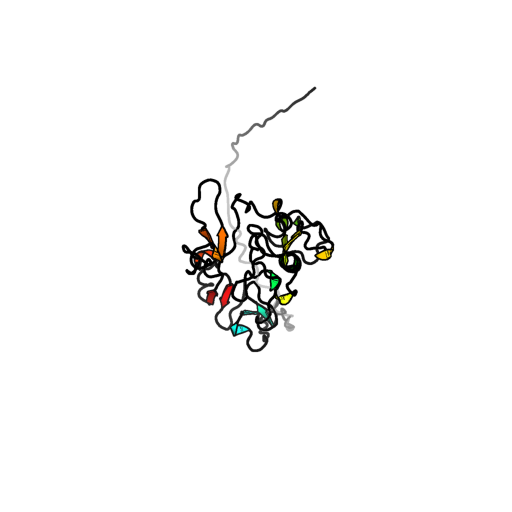9 229 ALA A C 1
ATOM 1775 O O . ALA A 1 229 ? 20.131 -16.467 -6.080 1.00 72.69 229 ALA A O 1
ATOM 1776 N N . LYS A 1 230 ? 20.719 -18.456 -5.192 1.00 77.12 230 LYS A N 1
ATOM 1777 C CA . LYS A 1 230 ? 20.221 -19.296 -6.288 1.00 77.12 230 LYS A CA 1
ATOM 1778 C C . LYS A 1 230 ? 18.704 -19.180 -6.460 1.00 77.12 230 LYS A C 1
ATOM 1780 O O . LYS A 1 230 ? 18.231 -19.053 -7.587 1.00 77.12 230 LYS A O 1
ATOM 1785 N N . ASP A 1 231 ? 17.976 -19.152 -5.344 1.00 87.12 231 ASP A N 1
ATOM 1786 C CA . ASP A 1 231 ? 16.516 -19.145 -5.323 1.00 87.12 231 ASP A CA 1
ATOM 1787 C C . ASP A 1 231 ? 15.972 -17.827 -4.745 1.00 87.12 231 ASP A C 1
ATOM 1789 O O . ASP A 1 231 ? 16.507 -17.313 -3.754 1.00 87.12 231 ASP A O 1
ATOM 1793 N N . PRO A 1 232 ? 14.909 -17.256 -5.336 1.00 90.94 232 PRO A N 1
ATOM 1794 C CA . PRO A 1 232 ? 14.233 -16.099 -4.772 1.00 90.94 232 PRO A CA 1
ATOM 1795 C C . PRO A 1 232 ? 13.458 -16.475 -3.501 1.00 90.94 232 PRO A C 1
ATOM 1797 O O . PRO A 1 232 ? 12.990 -17.603 -3.330 1.00 90.94 232 PRO A O 1
ATOM 1800 N N . ARG A 1 233 ? 13.296 -15.504 -2.601 1.00 91.75 233 ARG A N 1
ATOM 1801 C CA . ARG A 1 233 ? 12.604 -15.668 -1.319 1.00 91.75 233 ARG A CA 1
ATOM 1802 C C . ARG A 1 233 ? 11.555 -14.592 -1.100 1.00 91.75 233 ARG A C 1
ATOM 1804 O O . ARG A 1 233 ? 11.643 -13.482 -1.628 1.00 91.75 233 ARG A O 1
ATOM 1811 N N . CYS A 1 234 ? 10.597 -14.906 -0.242 1.00 92.06 234 CYS A N 1
ATOM 1812 C CA . CYS A 1 234 ? 9.604 -13.945 0.193 1.00 92.06 234 CYS A CA 1
ATOM 1813 C C . CYS A 1 234 ? 10.161 -13.031 1.288 1.00 92.06 234 CYS A C 1
ATOM 1815 O O . CYS A 1 234 ? 10.728 -13.479 2.284 1.00 92.06 234 CYS A O 1
ATOM 1817 N N . PHE A 1 235 ? 9.984 -11.729 1.096 1.00 89.25 235 PHE A N 1
ATOM 1818 C CA . PHE A 1 235 ? 10.098 -10.723 2.141 1.00 89.25 235 PHE A CA 1
ATOM 1819 C C . PHE A 1 235 ? 8.690 -10.422 2.656 1.00 89.25 235 PHE A C 1
ATOM 1821 O O . PHE A 1 235 ? 7.913 -9.740 1.978 1.00 89.25 235 PHE A O 1
ATOM 1828 N N . CYS A 1 236 ? 8.334 -10.995 3.805 1.00 88.44 236 CYS A N 1
ATOM 1829 C CA . CYS A 1 236 ? 6.989 -10.879 4.355 1.00 88.44 236 CYS A CA 1
ATOM 1830 C C . CYS A 1 236 ? 6.700 -9.471 4.860 1.00 88.44 236 CYS A C 1
ATOM 1832 O O . CYS A 1 236 ? 7.586 -8.730 5.284 1.00 88.44 236 CYS A O 1
ATOM 1834 N N . ARG A 1 237 ? 5.436 -9.073 4.739 1.00 83.25 237 ARG A N 1
ATOM 1835 C CA . ARG A 1 237 ? 4.950 -7.833 5.337 1.00 83.25 237 ARG A CA 1
ATOM 1836 C C . ARG A 1 237 ? 4.786 -8.031 6.834 1.00 83.25 237 ARG A C 1
ATOM 1838 O O . ARG A 1 237 ? 4.530 -9.150 7.266 1.00 83.25 237 ARG A O 1
ATOM 1845 N N . LYS A 1 238 ? 4.840 -6.922 7.573 1.00 80.25 238 LYS A N 1
ATOM 1846 C CA . LYS A 1 238 ? 4.622 -6.923 9.018 1.00 80.25 238 LYS A CA 1
ATOM 1847 C C . LYS A 1 238 ? 3.370 -7.712 9.385 1.00 80.25 238 LYS A C 1
ATOM 1849 O O . LYS A 1 238 ? 2.311 -7.508 8.782 1.00 80.25 238 LYS A O 1
ATOM 1854 N N . GLY A 1 239 ? 3.514 -8.597 10.361 1.00 82.19 239 GLY A N 1
ATOM 1855 C CA . GLY A 1 239 ? 2.430 -9.455 10.826 1.00 82.19 239 GLY A CA 1
ATOM 1856 C C . GLY A 1 239 ? 2.254 -10.759 10.052 1.00 82.19 239 GLY A C 1
ATOM 1857 O O . GLY A 1 239 ? 1.287 -11.484 10.300 1.00 82.19 239 GLY A O 1
ATOM 1858 N N . TRP A 1 240 ? 3.178 -11.069 9.142 1.00 87.94 240 TRP A N 1
ATOM 1859 C CA . TRP A 1 240 ? 3.233 -12.322 8.397 1.00 87.94 240 TRP A CA 1
ATOM 1860 C C . TRP A 1 240 ? 4.641 -12.901 8.426 1.00 87.94 240 TRP A C 1
ATOM 1862 O O . TRP A 1 240 ? 5.627 -12.175 8.319 1.00 87.94 240 TRP A O 1
ATOM 1872 N N . LYS A 1 241 ? 4.735 -14.226 8.485 1.00 91.19 241 LYS A N 1
ATOM 1873 C CA . LYS A 1 241 ? 6.000 -14.960 8.506 1.00 91.19 241 LYS A CA 1
ATOM 1874 C C . LYS A 1 241 ? 5.894 -16.289 7.759 1.00 91.19 241 LYS A C 1
ATOM 1876 O O . LYS A 1 241 ? 4.880 -16.598 7.134 1.00 91.19 241 LYS A O 1
ATOM 1881 N N . GLY A 1 242 ? 6.969 -17.066 7.817 1.00 93.31 242 GLY A N 1
ATOM 1882 C CA . GLY A 1 242 ? 7.098 -18.326 7.093 1.00 93.31 242 GLY A CA 1
ATOM 1883 C C . GLY A 1 242 ? 7.702 -18.133 5.701 1.00 93.31 242 GLY A C 1
ATOM 1884 O O . GLY A 1 242 ? 7.917 -17.013 5.233 1.00 93.31 242 GLY A O 1
ATOM 1885 N N . LYS A 1 243 ? 8.003 -19.249 5.030 1.00 93.62 243 LYS A N 1
ATOM 1886 C CA . LYS A 1 243 ? 8.721 -19.261 3.740 1.00 93.62 243 LYS A CA 1
ATOM 1887 C C . LYS A 1 243 ? 7.964 -18.530 2.624 1.00 93.62 243 LYS A C 1
ATOM 1889 O O . LYS A 1 243 ? 8.587 -17.969 1.725 1.00 93.62 243 LYS A O 1
ATOM 1894 N N . ASP A 1 244 ? 6.639 -18.547 2.694 1.00 93.81 244 ASP A N 1
ATOM 1895 C CA . ASP A 1 244 ? 5.714 -17.979 1.717 1.00 93.81 244 ASP A CA 1
ATOM 1896 C C . ASP A 1 244 ? 4.740 -16.963 2.336 1.00 93.81 244 ASP A C 1
ATOM 1898 O O . ASP A 1 244 ? 3.723 -16.645 1.725 1.00 93.81 244 ASP A O 1
ATOM 1902 N N . CYS A 1 245 ? 5.018 -16.450 3.538 1.00 92.56 245 CYS A N 1
ATOM 1903 C CA . CYS A 1 245 ? 4.172 -15.471 4.232 1.00 92.56 245 CYS A CA 1
ATOM 1904 C C . CYS A 1 245 ? 2.727 -15.935 4.510 1.00 92.56 245 CYS A C 1
ATOM 1906 O O . CYS A 1 245 ? 1.820 -15.106 4.640 1.00 92.56 245 CYS A O 1
ATOM 1908 N N . SER A 1 246 ? 2.483 -17.247 4.570 1.00 92.31 246 SER A N 1
ATOM 1909 C CA . SER A 1 246 ? 1.164 -17.804 4.896 1.00 92.31 246 SER A CA 1
ATOM 1910 C C . SER A 1 246 ? 0.845 -17.755 6.396 1.00 92.31 246 SER A C 1
ATOM 1912 O O . SER A 1 246 ? -0.331 -17.684 6.764 1.00 92.31 246 SER A O 1
ATOM 1914 N N . GLU A 1 247 ? 1.865 -17.728 7.256 1.00 91.12 247 GLU A N 1
ATOM 1915 C CA . GLU A 1 247 ? 1.725 -17.768 8.712 1.00 91.12 247 GLU A CA 1
ATOM 1916 C C . GLU A 1 247 ? 1.541 -16.370 9.310 1.00 91.12 247 GLU A C 1
ATOM 1918 O O . GLU A 1 247 ? 2.191 -15.412 8.892 1.00 91.12 247 GLU A O 1
ATOM 1923 N N . HIS A 1 248 ? 0.697 -16.251 10.334 1.00 83.88 248 HIS A N 1
ATOM 1924 C CA . HIS A 1 248 ? 0.514 -15.004 11.076 1.00 83.88 248 HIS A CA 1
ATOM 1925 C C . HIS A 1 248 ? 1.662 -14.750 12.062 1.00 83.88 248 HIS A C 1
ATOM 1927 O O . HIS A 1 248 ? 2.101 -15.658 12.772 1.00 83.88 248 HIS A O 1
ATOM 1933 N N . ASP A 1 249 ? 2.085 -13.492 12.166 1.00 83.56 249 ASP A N 1
ATOM 1934 C CA . ASP A 1 249 ? 3.056 -13.022 13.155 1.00 83.56 249 ASP A CA 1
ATOM 1935 C C . ASP A 1 249 ? 2.460 -11.922 14.047 1.00 83.56 249 ASP A C 1
ATOM 1937 O O . ASP A 1 249 ? 2.743 -10.737 13.893 1.00 83.56 249 ASP A O 1
ATOM 1941 N N . ALA A 1 250 ? 1.587 -12.303 14.983 1.00 70.94 250 ALA A N 1
ATOM 1942 C CA . ALA A 1 250 ? 0.943 -11.344 15.887 1.00 70.94 250 ALA A CA 1
ATOM 1943 C C . ALA A 1 250 ? 1.949 -10.563 16.756 1.00 70.94 250 ALA A C 1
ATOM 1945 O O . ALA A 1 250 ? 1.691 -9.408 17.089 1.00 70.94 250 ALA A O 1
ATOM 1946 N N . GLN A 1 251 ? 3.098 -11.173 17.074 1.00 70.56 251 GLN A N 1
ATOM 1947 C CA . GLN A 1 251 ? 4.151 -10.549 17.877 1.00 70.56 251 GLN A CA 1
ATOM 1948 C C . GLN A 1 251 ? 4.806 -9.391 17.128 1.00 70.56 251 GLN A C 1
ATOM 1950 O O . GLN A 1 251 ? 5.089 -8.361 17.724 1.00 70.56 251 GLN A O 1
ATOM 1955 N N . GLU A 1 252 ? 5.016 -9.524 15.818 1.00 71.06 252 GLU A N 1
ATOM 1956 C CA . GLU A 1 252 ? 5.511 -8.413 15.006 1.00 71.06 252 GLU A CA 1
ATOM 1957 C C . GLU A 1 252 ? 4.406 -7.391 14.690 1.00 71.06 252 GLU A C 1
ATOM 1959 O O . GLU A 1 252 ? 4.661 -6.186 14.643 1.00 71.06 252 GLU A O 1
ATOM 1964 N N . ALA A 1 253 ? 3.174 -7.857 14.455 1.00 74.75 253 ALA A N 1
ATOM 1965 C CA . ALA A 1 253 ? 2.085 -6.996 14.005 1.00 74.75 253 ALA A CA 1
ATOM 1966 C C . ALA A 1 253 ? 1.649 -6.001 15.092 1.00 74.75 253 ALA A C 1
ATOM 1968 O O . ALA A 1 253 ? 1.584 -4.804 14.822 1.00 74.75 253 ALA A O 1
ATOM 1969 N N . CYS A 1 254 ? 1.379 -6.486 16.308 1.00 80.12 254 CYS A N 1
ATOM 1970 C CA . CYS A 1 254 ? 1.008 -5.666 17.464 1.00 80.12 254 CYS A CA 1
ATOM 1971 C C . CYS A 1 254 ? 2.132 -5.707 18.498 1.00 80.12 254 CYS A C 1
ATOM 1973 O O . CYS A 1 254 ? 1.932 -6.116 19.636 1.00 80.12 254 CYS A O 1
ATOM 1975 N N . TRP A 1 255 ? 3.331 -5.301 18.077 1.00 77.00 255 TRP A N 1
ATOM 1976 C CA . TRP A 1 255 ? 4.558 -5.374 18.879 1.00 77.00 255 TRP A CA 1
ATOM 1977 C C . TRP A 1 255 ? 4.418 -4.815 20.301 1.00 77.00 255 TRP A C 1
ATOM 1979 O O . TRP A 1 255 ? 5.000 -5.358 21.237 1.00 77.00 255 TRP A O 1
ATOM 1989 N N . PHE A 1 256 ? 3.645 -3.740 20.471 1.00 79.44 256 PHE A N 1
ATOM 1990 C CA . PHE A 1 256 ? 3.441 -3.108 21.774 1.00 79.44 256 PHE A CA 1
ATOM 1991 C C . PHE A 1 256 ? 2.464 -3.867 22.675 1.00 79.44 256 PHE A C 1
ATOM 1993 O O . PHE A 1 256 ? 2.632 -3.836 23.891 1.00 79.44 256 PHE A O 1
ATOM 2000 N N . ASP A 1 257 ? 1.470 -4.542 22.095 1.00 84.88 257 ASP A N 1
ATOM 2001 C CA . ASP A 1 257 ? 0.445 -5.271 22.838 1.00 84.88 257 ASP A CA 1
ATOM 2002 C C . ASP A 1 257 ? -0.185 -6.389 21.981 1.00 84.88 257 ASP A C 1
ATOM 2004 O O . ASP A 1 257 ? -1.225 -6.198 21.341 1.00 84.88 257 ASP A O 1
ATOM 2008 N N . PRO A 1 258 ? 0.441 -7.579 21.937 1.00 83.75 258 PRO A N 1
ATOM 2009 C CA . PRO A 1 258 ? -0.050 -8.698 21.134 1.00 83.75 258 PRO A CA 1
ATOM 2010 C C . PRO A 1 258 ? -1.452 -9.186 21.530 1.00 83.75 258 PRO A C 1
ATOM 2012 O O . PRO A 1 258 ? -2.137 -9.802 20.711 1.00 83.75 258 PRO A O 1
ATOM 2015 N N . GLU A 1 259 ? -1.875 -8.916 22.769 1.00 85.88 259 GLU A N 1
ATOM 2016 C CA . GLU A 1 259 ? -3.180 -9.297 23.322 1.00 85.88 259 GLU A CA 1
ATOM 2017 C C . GLU A 1 259 ? -4.178 -8.131 23.332 1.00 85.88 259 GLU A C 1
ATOM 2019 O O . GLU A 1 259 ? -5.299 -8.291 23.818 1.00 85.88 259 GLU A O 1
ATOM 2024 N N . CYS A 1 260 ? -3.799 -6.967 22.792 1.00 89.88 260 CYS A N 1
ATOM 2025 C CA . CYS A 1 260 ? -4.635 -5.769 22.752 1.00 89.88 260 CYS A CA 1
ATOM 2026 C C . CYS A 1 260 ? -5.232 -5.428 24.129 1.00 89.88 260 CYS A C 1
ATOM 2028 O O . CYS A 1 260 ? -6.434 -5.191 24.272 1.00 89.88 260 CYS A O 1
ATOM 2030 N N . GLY A 1 261 ? -4.403 -5.509 25.168 1.00 89.75 261 GLY A N 1
ATOM 2031 C CA . GLY A 1 261 ? -4.749 -5.209 26.551 1.00 89.75 261 GLY A CA 1
ATOM 2032 C C . GLY A 1 261 ? -5.705 -6.226 27.168 1.00 89.75 261 GLY A C 1
ATOM 2033 O O . GLY A 1 261 ? -6.383 -5.910 28.147 1.00 89.75 261 GLY A O 1
ATOM 2034 N N . GLY A 1 262 ? -5.824 -7.416 26.567 1.00 92.25 262 GLY A N 1
ATOM 2035 C CA . GLY A 1 262 ? -6.812 -8.432 26.928 1.00 92.25 262 GLY A CA 1
ATOM 2036 C C . GLY A 1 262 ? -8.251 -8.032 26.583 1.00 92.25 262 GLY A C 1
ATOM 2037 O O . GLY A 1 262 ? -9.189 -8.587 27.153 1.00 92.25 262 GLY A O 1
ATOM 2038 N N . ARG A 1 263 ? -8.430 -7.037 25.705 1.00 93.06 263 ARG A N 1
ATOM 2039 C CA . ARG A 1 263 ? -9.725 -6.431 25.345 1.00 93.06 263 ARG A CA 1
ATOM 2040 C C . ARG A 1 263 ? -9.927 -6.370 23.840 1.00 93.06 263 ARG A C 1
ATOM 2042 O O . ARG A 1 263 ? -10.578 -5.462 23.328 1.00 93.06 263 ARG A O 1
ATOM 2049 N N . GLY A 1 264 ? -9.307 -7.290 23.118 1.00 92.00 264 GLY A N 1
ATOM 2050 C CA . GLY A 1 264 ? -9.400 -7.340 21.676 1.00 92.00 264 GLY A CA 1
ATOM 2051 C C . GLY A 1 264 ? -8.549 -8.444 21.086 1.00 92.00 264 GLY A C 1
ATOM 2052 O O . GLY A 1 264 ? -8.017 -9.313 21.778 1.00 92.00 264 GLY A O 1
ATOM 2053 N N . LYS A 1 265 ? -8.428 -8.407 19.764 1.00 90.56 265 LYS A N 1
ATOM 2054 C CA . LYS A 1 265 ? -7.597 -9.334 18.999 1.00 90.56 265 LYS A CA 1
ATOM 2055 C C . LYS A 1 265 ? -6.705 -8.559 18.049 1.00 90.56 265 LYS A C 1
ATOM 2057 O O . LYS A 1 265 ? -7.186 -7.731 17.277 1.00 90.56 265 LYS A O 1
ATOM 2062 N N . CYS A 1 266 ? -5.417 -8.885 18.058 1.00 86.88 266 CYS A N 1
ATOM 2063 C CA . CYS A 1 266 ? -4.483 -8.361 17.076 1.00 86.88 266 CYS A CA 1
ATOM 2064 C C . CYS A 1 266 ? -4.747 -8.997 15.705 1.00 86.88 266 CYS A C 1
ATOM 2066 O O . CYS A 1 266 ? -4.588 -10.207 15.522 1.00 86.88 266 CYS A O 1
ATOM 2068 N N . VAL A 1 267 ? -5.114 -8.182 14.717 1.00 81.38 267 VAL A N 1
ATOM 2069 C CA . VAL A 1 267 ? -5.322 -8.614 13.332 1.00 81.38 267 VAL A CA 1
ATOM 2070 C C . VAL A 1 267 ? -4.533 -7.697 12.405 1.00 81.38 267 VAL A C 1
ATOM 2072 O O . VAL A 1 267 ? -4.896 -6.547 12.188 1.00 81.38 267 VAL A O 1
ATOM 2075 N N . GLY A 1 268 ? -3.431 -8.203 11.841 1.00 73.88 268 GLY A N 1
ATOM 2076 C CA . GLY A 1 268 ? -2.645 -7.464 10.842 1.00 73.88 268 GLY A CA 1
ATOM 2077 C C . GLY A 1 268 ? -2.038 -6.152 11.356 1.00 73.88 268 GLY A C 1
ATOM 2078 O O . GLY A 1 268 ? -1.870 -5.220 10.575 1.00 73.88 268 GLY A O 1
ATOM 2079 N N . GLY A 1 269 ? -1.736 -6.083 12.655 1.00 82.25 269 GLY A N 1
ATOM 2080 C CA . GLY A 1 269 ? -1.164 -4.906 13.315 1.00 82.25 269 GLY A CA 1
ATOM 2081 C C . GLY A 1 269 ? -2.189 -3.870 13.758 1.00 82.25 269 GLY A C 1
ATOM 2082 O O . GLY A 1 269 ? -1.824 -2.755 14.107 1.00 82.25 269 GLY A O 1
ATOM 2083 N N . PHE A 1 270 ? -3.467 -4.242 13.739 1.00 87.88 270 PHE A N 1
ATOM 2084 C CA . PHE A 1 270 ? -4.564 -3.464 14.288 1.00 87.88 270 PHE A CA 1
ATOM 2085 C C . PHE A 1 270 ? -5.213 -4.242 15.433 1.00 87.88 270 PHE A C 1
ATOM 2087 O O . PHE A 1 270 ? -5.553 -5.418 15.269 1.00 87.88 270 PHE A O 1
ATOM 2094 N N . CYS A 1 271 ? -5.397 -3.589 16.577 1.00 91.56 271 CYS A N 1
ATOM 2095 C CA . CYS A 1 271 ? -6.176 -4.141 17.673 1.00 91.56 271 CYS A CA 1
ATOM 2096 C C . CYS A 1 271 ? -7.661 -3.955 17.392 1.00 91.56 271 CYS A C 1
ATOM 2098 O O . CYS A 1 271 ? -8.177 -2.846 17.460 1.00 91.56 271 CYS A O 1
ATOM 2100 N N . HIS A 1 272 ? -8.344 -5.047 17.054 1.00 92.31 272 HIS A N 1
ATOM 2101 C CA . HIS A 1 272 ? -9.795 -5.051 16.936 1.00 92.31 272 HIS A CA 1
ATOM 2102 C C . HIS A 1 272 ? -10.385 -5.293 18.323 1.00 92.31 272 HIS A C 1
ATOM 2104 O O . HIS A 1 272 ? -10.317 -6.412 18.842 1.00 92.31 272 HIS A O 1
ATOM 2110 N N . CYS A 1 273 ? -10.863 -4.219 18.939 1.00 93.31 273 CYS A N 1
ATOM 2111 C CA . CYS A 1 273 ? -11.271 -4.188 20.334 1.00 93.31 273 CYS A CA 1
ATOM 2112 C C . CYS A 1 273 ? -12.643 -4.838 20.541 1.00 93.31 273 CYS A C 1
ATOM 2114 O O . CYS A 1 273 ? -13.507 -4.814 19.665 1.00 93.31 273 CYS A O 1
ATOM 2116 N N . ASP A 1 274 ? -12.854 -5.398 21.728 1.00 92.69 274 ASP A N 1
ATOM 2117 C CA . ASP A 1 274 ? -14.165 -5.860 22.161 1.00 92.69 274 ASP A CA 1
ATOM 2118 C C . ASP A 1 274 ? -15.121 -4.657 22.342 1.00 92.69 274 ASP A C 1
ATOM 2120 O O . ASP A 1 274 ? -14.668 -3.546 22.648 1.00 92.69 274 ASP A O 1
ATOM 2124 N N . PRO A 1 275 ? -16.448 -4.845 22.190 1.00 88.56 275 PRO A N 1
ATOM 2125 C CA . PRO A 1 275 ? -17.416 -3.753 22.260 1.00 88.56 275 PRO A CA 1
ATOM 2126 C C . PRO A 1 275 ? -17.284 -2.889 23.521 1.00 88.56 275 PRO A C 1
ATOM 2128 O O . PRO A 1 275 ? -17.242 -3.394 24.644 1.00 88.56 275 PRO A O 1
ATOM 2131 N N . GLY A 1 276 ? -17.272 -1.568 23.330 1.00 86.56 276 GLY A N 1
ATOM 2132 C CA . GLY A 1 276 ? -17.079 -0.591 24.406 1.00 86.56 276 GLY A CA 1
ATOM 2133 C C . GLY A 1 276 ? -15.618 -0.246 24.717 1.00 86.56 276 GLY A C 1
ATOM 2134 O O . GLY A 1 276 ? -15.384 0.577 25.602 1.00 86.56 276 GLY A O 1
ATOM 2135 N N . TYR A 1 277 ? -14.656 -0.818 23.990 1.00 90.56 277 TYR A N 1
ATOM 2136 C CA . TYR A 1 277 ? -13.249 -0.420 24.010 1.00 90.56 277 TYR A CA 1
ATOM 2137 C C . TYR A 1 277 ? -12.819 0.157 22.653 1.00 90.56 277 TYR A C 1
ATOM 2139 O O . TYR A 1 277 ? -13.310 -0.250 21.602 1.00 90.56 277 TYR A O 1
ATOM 2147 N N . TRP A 1 278 ? -11.906 1.126 22.682 1.00 89.88 278 TRP A N 1
ATOM 2148 C CA . TRP A 1 278 ? -11.336 1.796 21.508 1.00 89.88 278 TRP A CA 1
ATOM 2149 C C . TRP A 1 278 ? -9.932 2.315 21.837 1.00 89.88 278 TRP A C 1
ATOM 2151 O O . TRP A 1 278 ? -9.490 2.212 22.985 1.00 89.88 278 TRP A O 1
ATOM 2161 N N . GLY A 1 279 ? -9.244 2.863 20.839 1.00 79.50 279 GLY A N 1
ATOM 2162 C CA . GLY A 1 279 ? -7.848 3.271 20.929 1.00 79.50 279 GLY A CA 1
ATOM 2163 C C . GLY A 1 279 ? -6.992 2.536 19.903 1.00 79.50 279 GLY A C 1
ATOM 2164 O O . GLY A 1 279 ? -7.268 1.386 19.550 1.00 79.50 279 GLY A O 1
ATOM 2165 N N . VAL A 1 280 ? -5.965 3.237 19.420 1.00 61.59 280 VAL A N 1
ATOM 2166 C CA . VAL A 1 280 ? -4.962 2.742 18.465 1.00 61.59 280 VAL A CA 1
ATOM 2167 C C . VAL A 1 280 ? -3.653 2.479 19.186 1.00 61.59 280 VAL A C 1
ATOM 2169 O O . VAL A 1 280 ? -3.272 3.338 20.013 1.00 61.59 280 VAL A O 1
#

Foldseek 3Di:
DDDDDDDDDDDDDDDDDDDDDDDDDDDDDPPDDDDDDDPDDDPDPPPPPPPPDDDDDQQQAAAPPQLLVAAAQPRNVNAGHHDQQFDDRRRPHGLQQQQALDPPARGDLAQLAAGALSNLLSVCVVFVPPHDFPPLVRTNDPCSVVSQVAKHKAAPPDDPNRNHRFDDDPPTRIWIFRRGSPDDPVPTHTDDCVSPDQGRVQRWRWHGLVQFVVSLVSQFTWTADPDPGPGIFTDGDFQFDDGSRPDGDLCRLCVVCSCLVVAAHRDRNGGSGHPPDDDD